Protein AF-A0A401WB44-F1 (afdb_monomer)

Nearest PDB structures (foldseek):
  2qg7-assembly2_B  TM=5.509E-01  e=8.475E-05  Plasmodium vivax
  5h8g-assembly1_A  TM=4.821E-01  e=1.013E-03  Homo sapiens
  2x8i-assembly1_A  TM=3.931E-01  e=1.153E-02  Homo sapiens
  6vzk-assembly1_A  TM=3.801E-01  e=1.553E-02  Homo sapiens
  5w5o-assembly1_B  TM=3.691E-01  e=4.190E-02  Homo sapiens

Radius of gyration: 23.53 Å; Cα contacts (8 Å, |Δi|>4): 507; chains: 1; bounding box: 63×56×66 Å

Sequence (356 aa):
MRKVADVAPEVRDRLAVRFGDEVRAWCDTLPELVGNLTARWRLELVEANGGGTSRVFRCLRRDTGTSAWLKLTPEPALAREEAAALTAWAGTPSVVTLLAQDLEAGALLLEDVEPGVPVRRLDRRLPEVAALLRDLRAPAAPPGAPAPPPGAPAPPPGAPAAPPGAPAPPPGAPAPPPGAPAPPPGAPAPPPGAPAPLPERPPAVQPLAQRVEFLFRLTSRRLAASGTGGLLDPAVLGRARGAALDLASDGPRTLVHGDLHPDNVLSGPGARMVAIDPRPAWGDPDFDAVDWVLDGVTTFAALEERARELAALVPGQSPDRVLGWCRSLAVLNAALGICARRDDAKTRFLIALASA

pLDDT: mean 84.03, std 20.28, range [31.22, 98.5]

Solvent-accessible surface area (backbone atoms only — not comparable to full-atom values): 20141 Å² total; per-residue (Å²): 113,66,79,56,48,54,70,54,68,71,57,45,52,50,35,24,76,69,68,37,71,70,46,50,62,53,51,70,47,35,42,59,52,50,50,55,50,27,62,73,69,39,43,43,80,74,47,62,54,66,66,69,73,36,44,32,28,42,26,34,28,73,88,77,69,45,60,26,32,42,36,36,29,95,49,31,67,60,37,41,19,32,50,52,48,36,57,52,43,53,88,37,87,37,39,56,50,70,75,47,74,40,48,86,72,6,29,40,30,28,53,59,55,52,82,45,47,41,39,65,82,47,93,80,53,67,71,58,54,22,50,38,54,43,55,62,66,48,76,59,72,67,90,83,68,77,77,79,67,91,83,72,74,79,80,73,92,79,78,81,80,78,76,92,84,70,84,76,75,68,92,85,70,76,80,78,63,95,83,67,78,78,79,71,92,81,72,80,74,79,66,91,81,67,73,75,77,74,80,75,75,56,91,63,43,45,50,28,43,59,54,51,53,52,51,55,53,50,43,53,51,50,32,57,74,57,73,44,46,88,81,51,60,67,66,43,56,52,50,22,50,51,52,43,41,51,50,32,68,76,39,60,76,41,70,24,47,63,49,49,39,48,78,33,22,22,28,22,68,93,69,38,54,26,38,45,79,50,50,39,18,38,11,34,60,48,61,48,45,32,54,70,42,50,57,94,42,60,47,69,68,58,33,56,48,43,30,44,57,44,27,74,61,22,92,90,47,52,37,68,57,30,49,50,44,38,33,27,48,17,51,56,60,19,46,58,28,51,62,68,69,47,90,44,65,51,32,55,32,23,50,51,46,31,69,106

Structure (mmCIF, N/CA/C/O backbone):
data_AF-A0A401WB44-F1
#
_entry.id   AF-A0A401WB44-F1
#
loop_
_atom_site.group_PDB
_atom_site.id
_atom_site.type_symbol
_atom_site.label_atom_id
_atom_site.label_alt_id
_atom_site.label_comp_id
_atom_site.label_asym_id
_atom_site.label_entity_id
_atom_site.label_seq_id
_atom_site.pdbx_PDB_ins_code
_atom_site.Cartn_x
_atom_site.Cartn_y
_atom_site.Cartn_z
_atom_site.occupancy
_atom_site.B_iso_or_equiv
_atom_site.auth_seq_id
_atom_site.auth_comp_id
_atom_site.auth_asym_id
_atom_site.auth_atom_id
_atom_site.pdbx_PDB_model_num
ATOM 1 N N . MET A 1 1 ? -23.803 13.076 15.150 1.00 54.31 1 MET A N 1
ATOM 2 C CA . MET A 1 1 ? -23.479 11.684 14.752 1.00 54.31 1 MET A CA 1
ATOM 3 C C . MET A 1 1 ? -23.983 11.328 13.352 1.00 54.31 1 MET A C 1
ATOM 5 O O . MET A 1 1 ? -23.132 11.099 12.510 1.00 54.31 1 MET A O 1
ATOM 9 N N . ARG A 1 2 ? -25.299 11.348 13.054 1.00 59.62 2 ARG A N 1
ATOM 10 C CA . ARG A 1 2 ? -25.850 10.935 11.733 1.00 59.62 2 ARG A CA 1
ATOM 11 C C . ARG A 1 2 ? -25.194 11.623 10.517 1.00 59.62 2 ARG A C 1
ATOM 13 O O . ARG A 1 2 ? -24.719 10.940 9.625 1.00 59.62 2 ARG A O 1
ATOM 20 N N . LYS A 1 3 ? -25.030 12.953 10.567 1.00 71.50 3 LYS A N 1
ATOM 21 C CA . LYS A 1 3 ? -24.496 13.757 9.449 1.00 71.50 3 LYS A CA 1
ATOM 22 C C . LYS A 1 3 ? -23.059 13.419 9.022 1.00 71.50 3 LYS A C 1
ATOM 24 O O . LYS A 1 3 ? -22.708 13.628 7.871 1.00 71.50 3 LYS A O 1
ATOM 29 N N . VAL A 1 4 ? -22.220 12.922 9.936 1.00 77.56 4 VAL A N 1
ATOM 30 C CA . VAL A 1 4 ? -20.823 12.564 9.611 1.00 77.56 4 VAL A CA 1
ATOM 31 C C . VAL A 1 4 ? -20.765 11.204 8.906 1.00 77.56 4 VAL A C 1
ATOM 33 O O . VAL A 1 4 ? -19.905 10.981 8.061 1.00 77.56 4 VAL A O 1
ATOM 36 N N . ALA A 1 5 ? -21.704 10.304 9.207 1.00 80.19 5 ALA A N 1
ATOM 37 C CA . ALA A 1 5 ? -21.780 8.998 8.562 1.00 80.19 5 ALA A CA 1
ATOM 38 C C . ALA A 1 5 ? -22.399 9.058 7.152 1.00 80.19 5 ALA A C 1
ATOM 40 O O . ALA A 1 5 ? -22.108 8.184 6.331 1.00 80.19 5 ALA A O 1
ATOM 41 N N . ASP A 1 6 ? -23.181 10.103 6.856 1.00 85.00 6 ASP A N 1
ATOM 42 C CA . ASP A 1 6 ? -23.807 10.316 5.552 1.00 85.00 6 ASP A CA 1
ATOM 43 C C . ASP A 1 6 ? -22.770 10.360 4.416 1.00 85.00 6 ASP A C 1
ATOM 45 O O . ASP A 1 6 ? -21.660 10.898 4.533 1.00 85.00 6 ASP A O 1
ATOM 49 N N . VAL A 1 7 ? -23.130 9.751 3.288 1.00 86.56 7 VAL A N 1
ATOM 50 C CA . VAL A 1 7 ? -22.256 9.641 2.117 1.00 86.56 7 VAL A CA 1
ATOM 51 C C . VAL A 1 7 ? -22.681 10.664 1.077 1.00 86.56 7 VAL A C 1
ATOM 53 O O . VAL A 1 7 ? -23.741 10.521 0.461 1.00 86.56 7 VAL A O 1
ATOM 56 N N . ALA A 1 8 ? -21.837 11.676 0.876 1.00 88.75 8 ALA A N 1
ATOM 57 C CA . ALA A 1 8 ? -22.039 12.701 -0.140 1.00 88.75 8 ALA A CA 1
ATOM 58 C C . ALA A 1 8 ? -22.111 12.088 -1.559 1.00 88.75 8 ALA A C 1
ATOM 60 O O . ALA A 1 8 ? -21.441 11.075 -1.807 1.00 88.75 8 ALA A O 1
ATOM 61 N N . PRO A 1 9 ? -22.891 12.674 -2.490 1.00 89.00 9 PRO A N 1
ATOM 62 C CA . PRO A 1 9 ? -23.059 12.155 -3.851 1.00 89.00 9 PRO A CA 1
ATOM 63 C C . PRO A 1 9 ? -21.738 11.876 -4.573 1.00 89.00 9 PRO A C 1
ATOM 65 O O . PRO A 1 9 ? -21.563 10.806 -5.150 1.00 89.00 9 PRO A O 1
ATOM 68 N N . GLU A 1 10 ? -20.756 12.765 -4.434 1.00 87.38 10 GLU A N 1
ATOM 69 C CA . GLU A 1 10 ? -19.454 12.651 -5.098 1.00 87.38 10 GLU A CA 1
ATOM 70 C C . GLU A 1 10 ? -18.674 11.422 -4.605 1.00 87.38 10 GLU A C 1
ATOM 72 O O . GLU A 1 10 ? -17.953 10.766 -5.361 1.00 87.38 10 GLU A O 1
ATOM 77 N N . VAL A 1 11 ? -18.836 11.071 -3.325 1.00 87.25 11 VAL A N 1
ATOM 78 C CA . VAL A 1 11 ? -18.228 9.869 -2.740 1.00 87.25 11 VAL A CA 1
ATOM 79 C C . VAL A 1 11 ? -18.935 8.611 -3.241 1.00 87.25 11 VAL A C 1
ATOM 81 O O . VAL A 1 11 ? -18.261 7.622 -3.533 1.00 87.25 11 VAL A O 1
ATOM 84 N N . ARG A 1 12 ? -20.268 8.646 -3.380 1.00 90.62 12 ARG A N 1
ATOM 85 C CA . ARG A 1 12 ? -21.053 7.533 -3.942 1.00 90.62 12 ARG A CA 1
ATOM 86 C C . ARG A 1 12 ? -20.636 7.245 -5.378 1.00 90.62 12 ARG A C 1
ATOM 88 O O . ARG A 1 12 ? -20.372 6.093 -5.708 1.00 90.62 12 ARG A O 1
ATOM 95 N N . ASP A 1 13 ? -20.508 8.282 -6.198 1.00 87.44 13 ASP A N 1
ATOM 96 C CA . ASP A 1 13 ? -20.114 8.147 -7.601 1.00 87.44 13 ASP A CA 1
ATOM 97 C C . ASP A 1 13 ? -18.698 7.583 -7.733 1.00 87.44 13 ASP A C 1
ATOM 99 O O . ASP A 1 13 ? -18.462 6.647 -8.498 1.00 87.44 13 ASP A O 1
ATOM 103 N N . ARG A 1 14 ? -17.758 8.067 -6.912 1.00 85.94 14 ARG A N 1
ATOM 104 C CA . ARG A 1 14 ? -16.394 7.526 -6.873 1.00 85.94 14 ARG A CA 1
ATOM 105 C C . ARG A 1 14 ? -16.363 6.043 -6.501 1.00 85.94 14 ARG A C 1
ATOM 107 O O . ARG A 1 14 ? -15.594 5.285 -7.090 1.00 85.94 14 ARG A O 1
ATOM 114 N N . LEU A 1 15 ? -17.165 5.624 -5.523 1.00 87.25 15 LEU A N 1
ATOM 115 C CA . LEU A 1 15 ? -17.267 4.217 -5.140 1.00 87.25 15 LEU A CA 1
ATOM 116 C C . LEU A 1 15 ? -17.921 3.387 -6.252 1.00 87.25 15 LEU A C 1
ATOM 118 O O . LEU A 1 15 ? -17.443 2.289 -6.534 1.00 87.25 15 LEU A O 1
ATOM 122 N N . ALA A 1 16 ? -18.949 3.912 -6.926 1.00 87.75 16 ALA A N 1
ATOM 123 C CA . ALA A 1 16 ? -19.645 3.214 -8.009 1.00 87.75 16 ALA A CA 1
ATOM 124 C C . ALA A 1 16 ? -18.715 2.916 -9.194 1.00 87.75 16 ALA A C 1
ATOM 126 O O . ALA A 1 16 ? -18.775 1.834 -9.772 1.00 87.75 16 ALA A O 1
ATOM 127 N N . VAL A 1 17 ? -17.759 3.805 -9.488 1.00 81.62 17 VAL A N 1
ATOM 128 C CA . VAL A 1 17 ? -16.706 3.546 -10.489 1.00 81.62 17 VAL A CA 1
ATOM 129 C C . VAL A 1 17 ? -15.872 2.302 -10.143 1.00 81.62 17 VAL A C 1
ATOM 131 O O . VAL A 1 17 ? -15.421 1.587 -11.040 1.00 81.62 17 VAL A O 1
ATOM 134 N N . ARG A 1 18 ? -15.638 2.030 -8.853 1.00 80.50 18 ARG A N 1
ATOM 135 C CA . ARG A 1 18 ? -14.792 0.916 -8.397 1.00 80.50 18 ARG A CA 1
ATOM 136 C C . ARG A 1 18 ? -15.563 -0.383 -8.171 1.00 80.50 18 ARG A C 1
ATOM 138 O O . ARG A 1 18 ? -15.002 -1.449 -8.442 1.00 80.50 18 ARG A O 1
ATOM 145 N N . PHE A 1 19 ? -16.775 -0.282 -7.640 1.00 84.94 19 PHE A N 1
ATOM 146 C CA . PHE A 1 19 ? -17.564 -1.399 -7.114 1.00 84.94 19 PHE A CA 1
ATOM 147 C C . PHE A 1 19 ? -18.834 -1.688 -7.928 1.00 84.94 19 PHE A C 1
ATOM 149 O O . PHE A 1 19 ? -19.491 -2.692 -7.687 1.00 84.94 19 PHE A O 1
ATOM 156 N N . GLY A 1 20 ? -19.167 -0.845 -8.909 1.00 87.00 20 GLY A N 1
ATOM 157 C CA . GLY A 1 20 ? -20.454 -0.885 -9.603 1.00 87.00 20 GLY A CA 1
ATOM 158 C C . GLY A 1 20 ? -21.559 -0.175 -8.817 1.00 87.00 20 GLY A C 1
ATOM 159 O O . GLY A 1 20 ? -21.373 0.223 -7.666 1.00 87.00 20 GLY A O 1
ATOM 160 N N . ASP A 1 21 ? -22.725 -0.002 -9.442 1.00 89.94 21 ASP A N 1
ATOM 161 C CA . ASP A 1 21 ? -23.834 0.774 -8.866 1.00 89.94 21 ASP A CA 1
ATOM 162 C C . ASP A 1 21 ? -24.447 0.154 -7.600 1.00 89.94 21 ASP A C 1
ATOM 164 O O . ASP A 1 21 ? -25.041 0.873 -6.797 1.00 89.94 21 ASP A O 1
ATOM 168 N N . GLU A 1 22 ? -24.243 -1.144 -7.357 1.00 89.88 22 GLU A N 1
ATOM 169 C CA . GLU A 1 22 ? -24.699 -1.838 -6.141 1.00 89.88 22 GLU A CA 1
ATOM 170 C C . GLU A 1 22 ? -24.143 -1.202 -4.855 1.00 89.88 22 GLU A C 1
ATOM 172 O O . GLU A 1 22 ? -24.798 -1.206 -3.810 1.00 89.88 22 GLU A O 1
ATOM 177 N N . VAL A 1 23 ? -22.979 -0.544 -4.929 1.00 92.31 23 VAL A N 1
ATOM 178 C CA . VAL A 1 23 ? -22.389 0.166 -3.786 1.00 92.31 23 VAL A CA 1
ATOM 179 C C . VAL A 1 23 ? -23.245 1.334 -3.296 1.00 92.31 23 VAL A C 1
ATOM 181 O O . VAL A 1 23 ? -23.075 1.787 -2.163 1.00 92.31 23 VAL A O 1
ATOM 184 N N . ARG A 1 24 ? -24.174 1.842 -4.116 1.00 93.31 24 ARG A N 1
ATOM 185 C CA . ARG A 1 24 ? -25.089 2.916 -3.710 1.00 93.31 24 ARG A CA 1
ATOM 186 C C . ARG A 1 24 ? -26.029 2.434 -2.606 1.00 93.31 24 ARG A C 1
ATOM 188 O O . ARG A 1 24 ? -26.197 3.163 -1.633 1.00 93.31 24 ARG A O 1
ATOM 195 N N . ALA A 1 25 ? -26.516 1.193 -2.694 1.00 93.62 25 ALA A N 1
ATOM 196 C CA . ALA A 1 25 ? -27.311 0.574 -1.634 1.00 93.62 25 ALA A CA 1
ATOM 197 C C . ALA A 1 25 ? -26.481 0.377 -0.356 1.00 93.62 25 ALA A C 1
ATOM 199 O O . ALA A 1 25 ? -26.942 0.689 0.738 1.00 93.62 25 ALA A O 1
ATOM 200 N N . TRP A 1 26 ? -25.214 -0.038 -0.479 1.00 94.19 26 TRP A N 1
ATOM 201 C CA . TRP A 1 26 ? -24.306 -0.084 0.673 1.00 94.19 26 TRP A CA 1
ATOM 202 C C . TRP A 1 26 ? -24.134 1.299 1.323 1.00 94.19 26 TRP A C 1
ATOM 204 O O . TRP A 1 26 ? -24.223 1.420 2.547 1.00 94.19 26 TRP A O 1
ATOM 214 N N . CYS A 1 27 ? -23.978 2.362 0.523 1.00 93.38 27 CYS A N 1
ATOM 215 C CA . CYS A 1 27 ? -23.901 3.737 1.024 1.00 93.38 27 CYS A CA 1
ATOM 216 C C . CYS A 1 27 ? -25.149 4.166 1.811 1.00 93.38 27 CYS A C 1
ATOM 218 O O . CYS A 1 27 ? -25.021 4.965 2.738 1.00 93.38 27 CYS A O 1
ATOM 220 N N . ASP A 1 28 ? -26.330 3.646 1.470 1.00 93.75 28 ASP A N 1
ATOM 221 C CA . ASP A 1 28 ? -27.572 3.929 2.198 1.00 93.75 28 ASP A CA 1
ATOM 222 C C . ASP A 1 28 ? -27.605 3.256 3.577 1.00 93.75 28 ASP A C 1
ATOM 224 O O . ASP A 1 28 ? -28.160 3.814 4.522 1.00 93.75 28 ASP A O 1
ATOM 228 N N . THR A 1 29 ? -26.950 2.101 3.725 1.00 93.75 29 THR A N 1
ATOM 229 C CA . THR A 1 29 ? -26.867 1.376 5.008 1.00 93.75 29 THR A CA 1
ATOM 230 C C . THR A 1 29 ? -25.782 1.910 5.952 1.00 93.75 29 THR A C 1
ATOM 232 O O . THR A 1 29 ? -25.814 1.649 7.157 1.00 93.75 29 THR A O 1
ATOM 235 N N . LEU A 1 30 ? -24.820 2.683 5.432 1.00 92.94 30 LEU A N 1
ATOM 236 C CA . LEU A 1 30 ? -23.646 3.130 6.187 1.00 92.94 30 LEU A CA 1
ATOM 237 C C . LEU A 1 30 ? -23.957 3.891 7.487 1.00 92.94 30 LEU A C 1
ATOM 239 O O . LEU A 1 30 ? -23.294 3.604 8.485 1.00 92.94 30 LEU A O 1
ATOM 243 N N . PRO A 1 31 ? -24.924 4.830 7.544 1.00 93.62 31 PRO A N 1
ATOM 244 C CA . PRO A 1 31 ? -25.228 5.537 8.787 1.00 93.62 31 PRO A CA 1
ATOM 245 C C . PRO A 1 31 ? -25.659 4.616 9.933 1.00 93.62 31 PRO A C 1
ATOM 247 O O . PRO A 1 31 ? -25.266 4.840 11.079 1.00 93.62 31 PRO A O 1
ATOM 250 N N . GLU A 1 32 ? -26.437 3.575 9.631 1.00 95.38 32 GLU A N 1
ATOM 251 C CA . GLU A 1 32 ? -26.852 2.577 10.618 1.00 95.38 32 GLU A CA 1
ATOM 252 C C . GLU A 1 32 ? -25.676 1.684 11.022 1.00 95.38 32 GLU A C 1
ATOM 254 O O . GLU A 1 32 ? -25.415 1.511 12.213 1.00 95.38 32 GLU A O 1
ATOM 259 N N . LEU A 1 33 ? -24.906 1.196 10.044 1.00 95.75 33 LEU A N 1
ATOM 260 C CA . LEU A 1 33 ? -23.730 0.366 10.298 1.00 95.75 33 LEU A CA 1
ATOM 261 C C . LEU A 1 33 ? -22.701 1.079 11.192 1.00 95.75 33 LEU A C 1
ATOM 263 O O . LEU A 1 33 ? -22.239 0.516 12.185 1.00 95.75 33 LEU A O 1
ATOM 267 N N . VAL A 1 34 ? -22.381 2.340 10.888 1.00 96.44 34 VAL A N 1
ATOM 268 C CA . VAL A 1 34 ? -21.473 3.170 11.696 1.00 96.44 34 VAL A CA 1
ATOM 269 C C . VAL A 1 34 ? -22.044 3.389 13.099 1.00 96.44 34 VAL A C 1
ATOM 271 O O . VAL A 1 34 ? -21.299 3.323 14.077 1.00 96.44 34 VAL A O 1
ATOM 274 N N . GLY A 1 35 ? -23.357 3.603 13.232 1.00 95.94 35 GLY A N 1
ATOM 275 C CA . GLY A 1 35 ? -24.030 3.695 14.531 1.00 95.94 35 GLY A CA 1
ATOM 276 C C . GLY A 1 35 ? -23.849 2.429 15.375 1.00 95.94 35 GLY A C 1
ATOM 277 O O . GLY A 1 35 ? -23.430 2.506 16.529 1.00 95.94 35 GLY A O 1
ATOM 278 N N . ASN A 1 36 ? -24.074 1.262 14.773 1.00 96.88 36 ASN A N 1
ATOM 279 C CA . ASN A 1 36 ? -23.931 -0.033 15.437 1.00 96.88 36 ASN A CA 1
ATOM 280 C C . ASN A 1 36 ? -22.480 -0.309 15.861 1.00 96.88 36 ASN A C 1
ATOM 282 O O . ASN A 1 36 ? -22.232 -0.724 16.996 1.00 96.88 36 ASN A O 1
ATOM 286 N N . LEU A 1 37 ? -21.511 -0.040 14.982 1.00 97.44 37 LEU A N 1
ATOM 287 C CA . LEU A 1 37 ? -20.088 -0.245 15.268 1.00 97.44 37 LEU A CA 1
ATOM 288 C C . LEU A 1 37 ? -19.564 0.739 16.315 1.00 97.44 37 LEU A C 1
ATOM 290 O O . LEU A 1 37 ? -18.854 0.334 17.232 1.00 97.44 37 LEU A O 1
ATOM 294 N N . THR A 1 38 ? -19.948 2.015 16.234 1.00 96.62 38 THR A N 1
ATOM 295 C CA . THR A 1 38 ? -19.540 3.015 17.233 1.00 96.62 38 THR A CA 1
ATOM 296 C C . THR A 1 38 ? -20.144 2.734 18.604 1.00 96.62 38 THR A C 1
ATOM 298 O O . THR A 1 38 ? -19.449 2.887 19.604 1.00 96.62 38 THR A O 1
ATOM 301 N N . ALA A 1 39 ? -21.382 2.238 18.688 1.00 95.88 39 ALA A N 1
ATOM 302 C CA . ALA A 1 39 ? -21.947 1.776 19.953 1.00 95.88 39 ALA A CA 1
ATOM 303 C C . ALA A 1 39 ? -21.177 0.564 20.507 1.00 95.88 39 ALA A C 1
ATOM 305 O O . ALA A 1 39 ? -20.764 0.568 21.669 1.00 95.88 39 ALA A O 1
ATOM 306 N N . ARG A 1 40 ? -20.926 -0.448 19.665 1.00 96.62 40 ARG A N 1
ATOM 307 C CA . ARG A 1 40 ? -20.241 -1.691 20.052 1.00 96.62 40 ARG A CA 1
ATOM 308 C C . ARG A 1 40 ? -18.803 -1.455 20.516 1.00 96.62 40 ARG A C 1
ATOM 310 O O . ARG A 1 40 ? -18.398 -1.990 21.543 1.00 96.62 40 ARG A O 1
ATOM 317 N N . TRP A 1 41 ? -18.044 -0.651 19.777 1.00 97.38 41 TRP A N 1
ATOM 318 C CA . TRP A 1 41 ? -16.638 -0.341 20.063 1.00 97.38 41 TRP A CA 1
ATOM 319 C C . TRP A 1 41 ? -16.457 0.922 20.909 1.00 97.38 41 TRP A C 1
ATOM 321 O O . TRP A 1 41 ? -15.332 1.377 21.098 1.00 97.38 41 TRP A O 1
ATOM 331 N N . ARG A 1 42 ? -17.555 1.473 21.450 1.00 97.12 42 ARG A N 1
ATOM 332 C CA . ARG A 1 42 ? -17.567 2.642 22.344 1.00 97.12 42 ARG A CA 1
ATOM 333 C C . ARG A 1 42 ? -16.826 3.838 21.746 1.00 97.12 42 ARG A C 1
ATOM 335 O O . ARG A 1 42 ? -15.996 4.461 22.399 1.00 97.12 42 ARG A O 1
ATOM 342 N N . LEU A 1 43 ? -17.141 4.163 20.502 1.00 97.19 43 LEU A N 1
ATOM 343 C CA . LEU A 1 43 ? -16.522 5.241 19.747 1.00 97.19 43 LEU A CA 1
ATOM 344 C C . LEU A 1 43 ? -17.399 6.499 19.754 1.00 97.19 43 LEU A C 1
ATOM 346 O O . LEU A 1 43 ? -18.631 6.449 19.824 1.00 97.19 43 LEU A O 1
ATOM 350 N N . GLU A 1 44 ? -16.750 7.646 19.651 1.00 95.69 44 GLU A N 1
ATOM 351 C CA . GLU A 1 44 ? -17.350 8.921 19.297 1.00 95.69 44 GLU A CA 1
ATOM 352 C C . GLU A 1 44 ? -16.797 9.366 17.947 1.00 95.69 44 GLU A C 1
ATOM 354 O O . GLU A 1 44 ? -15.588 9.452 17.759 1.00 95.69 44 GLU A O 1
ATOM 359 N N . LEU A 1 45 ? -17.691 9.617 16.994 1.00 95.00 45 LEU A N 1
ATOM 360 C CA . LEU A 1 45 ? -17.332 9.952 15.623 1.00 95.00 45 LEU A CA 1
ATOM 361 C C . LEU A 1 45 ? -16.927 11.426 15.516 1.00 95.00 45 LEU A C 1
ATOM 363 O O . LEU A 1 45 ? -17.745 12.299 15.806 1.00 95.00 45 LEU A O 1
ATOM 367 N N . VAL A 1 46 ? -15.702 11.681 15.059 1.00 93.88 46 VAL A N 1
ATOM 368 C CA . VAL A 1 46 ? -15.132 13.031 14.938 1.00 93.88 46 VAL A CA 1
ATOM 369 C C . VAL A 1 46 ? -15.281 13.544 13.513 1.00 93.88 46 VAL A C 1
ATOM 371 O O . VAL A 1 46 ? -15.912 14.570 13.271 1.00 93.88 46 VAL A O 1
ATOM 374 N N . GLU A 1 47 ? -14.733 12.803 12.554 1.00 92.19 47 GLU A N 1
ATOM 375 C CA . GLU A 1 47 ? -14.711 13.188 11.146 1.00 92.19 47 GLU A CA 1
ATOM 376 C C . GLU A 1 47 ? -14.811 11.962 10.241 1.00 92.19 47 GLU A C 1
ATOM 378 O O . GLU A 1 47 ? -14.497 10.836 10.633 1.00 92.19 47 GLU A O 1
ATOM 383 N N . ALA A 1 48 ? -15.264 12.198 9.013 1.00 89.94 48 ALA A N 1
ATOM 384 C CA . ALA A 1 48 ? -15.327 11.195 7.967 1.00 89.94 48 ALA A CA 1
ATOM 385 C C . ALA A 1 48 ? -14.404 11.596 6.825 1.00 89.94 48 ALA A C 1
ATOM 387 O O . ALA A 1 48 ? -14.471 12.708 6.309 1.00 89.94 48 ALA A O 1
ATOM 388 N N . ASN A 1 49 ? -13.599 10.637 6.402 1.00 82.44 49 ASN A N 1
ATOM 389 C CA . ASN A 1 49 ? -12.735 10.695 5.243 1.00 82.44 49 ASN A CA 1
ATOM 390 C C . ASN A 1 49 ? -13.021 9.461 4.363 1.00 82.44 49 ASN A C 1
ATOM 392 O O . ASN A 1 49 ? -13.893 8.630 4.640 1.00 82.44 49 ASN A O 1
ATOM 396 N N . GLY A 1 50 ? -12.325 9.324 3.242 1.00 70.88 50 GLY A N 1
ATOM 397 C CA . GLY A 1 50 ? -12.506 8.146 2.400 1.00 70.88 50 GLY A CA 1
ATOM 398 C C . GLY A 1 50 ? -11.690 8.192 1.128 1.00 70.88 50 GLY A C 1
ATOM 399 O O . GLY A 1 50 ? -11.627 9.232 0.467 1.00 70.88 50 GLY A O 1
ATOM 400 N N . GLY A 1 51 ? -11.143 7.036 0.762 1.00 69.19 51 GLY A N 1
ATOM 401 C CA . GLY A 1 51 ? -10.437 6.804 -0.493 1.00 69.19 51 GLY A CA 1
ATOM 402 C C . GLY A 1 51 ? -11.335 6.205 -1.579 1.00 69.19 51 GLY A C 1
ATOM 403 O O . GLY A 1 51 ? -12.567 6.237 -1.503 1.00 69.19 51 GLY A O 1
ATOM 404 N N . GLY A 1 52 ? -10.712 5.645 -2.616 1.00 68.56 52 GLY A N 1
ATOM 405 C CA . GLY A 1 52 ? -11.417 5.000 -3.733 1.00 68.56 52 GLY A CA 1
ATOM 406 C C . GLY A 1 52 ? -12.023 3.630 -3.405 1.00 68.56 52 GLY A C 1
ATOM 407 O O . GLY A 1 52 ? -12.765 3.091 -4.218 1.00 68.56 52 GLY A O 1
ATOM 408 N N . THR A 1 53 ? -11.702 3.054 -2.245 1.00 74.81 53 THR A N 1
ATOM 409 C CA . THR A 1 53 ? -12.037 1.659 -1.907 1.00 74.81 53 THR A CA 1
ATOM 410 C C . THR A 1 53 ? -12.626 1.454 -0.511 1.00 74.81 53 THR A C 1
ATOM 412 O O . THR A 1 53 ? -12.947 0.327 -0.130 1.00 74.81 53 THR A O 1
ATOM 415 N N . SER A 1 54 ? -12.723 2.522 0.274 1.00 88.38 54 SER A N 1
ATOM 416 C CA . SER A 1 54 ? -13.144 2.477 1.670 1.00 88.38 54 SER A CA 1
ATOM 417 C C . SER A 1 54 ? -13.696 3.827 2.120 1.00 88.38 54 SER A C 1
ATOM 419 O O . SER A 1 54 ? -13.366 4.888 1.575 1.00 88.38 54 SER A O 1
ATOM 421 N N . ARG A 1 55 ? -14.533 3.775 3.152 1.00 92.81 55 ARG A N 1
ATOM 422 C CA . ARG A 1 55 ? -14.911 4.913 3.991 1.00 92.81 55 ARG A CA 1
ATOM 423 C C . ARG A 1 55 ? -14.125 4.801 5.287 1.00 92.81 55 ARG A C 1
ATOM 425 O O . ARG A 1 55 ? -14.048 3.715 5.852 1.00 92.81 55 ARG A O 1
ATOM 432 N N . VAL A 1 56 ? -13.526 5.895 5.735 1.00 94.62 56 VAL A N 1
ATOM 433 C CA . VAL A 1 56 ? -12.737 5.920 6.969 1.00 94.62 56 VAL A CA 1
ATOM 434 C C . VAL A 1 56 ? -13.261 7.006 7.888 1.00 94.62 56 VAL A C 1
ATOM 436 O O . VAL A 1 56 ? -13.682 8.069 7.447 1.00 94.62 56 VAL A O 1
ATOM 439 N N . PHE A 1 57 ? -13.254 6.731 9.175 1.00 95.56 57 PHE A N 1
ATOM 440 C CA . PHE A 1 57 ? -13.868 7.571 10.181 1.00 95.56 57 PHE A CA 1
ATOM 441 C C . PHE A 1 57 ? -12.885 7.737 11.320 1.00 95.56 57 PHE A C 1
ATOM 443 O O . PHE A 1 57 ? -12.484 6.743 11.927 1.00 95.56 57 PHE A O 1
ATOM 450 N N . ARG A 1 58 ? -12.499 8.975 11.616 1.00 95.56 58 ARG A N 1
ATOM 451 C CA . ARG A 1 58 ? -11.725 9.237 12.823 1.00 95.56 58 ARG A CA 1
ATOM 452 C C . ARG A 1 58 ? -12.673 9.229 14.007 1.00 95.56 58 ARG A C 1
ATOM 454 O O . ARG A 1 58 ? -13.729 9.869 13.984 1.00 95.56 58 ARG A O 1
ATOM 461 N N . CYS A 1 59 ? -12.277 8.511 15.039 1.00 96.56 59 CYS A N 1
ATOM 462 C CA . CYS A 1 59 ? -13.067 8.275 16.227 1.00 96.56 59 CYS A CA 1
ATOM 463 C C . CYS A 1 59 ? -12.247 8.586 17.478 1.00 96.56 59 CYS A C 1
ATOM 465 O O . CYS A 1 59 ? -11.044 8.344 17.497 1.00 96.56 59 CYS A O 1
ATOM 467 N N . LEU A 1 60 ? -12.907 9.041 18.541 1.00 96.88 60 LEU A N 1
ATOM 468 C CA . LEU A 1 60 ? -12.376 8.990 19.901 1.00 96.88 60 LEU A CA 1
ATOM 469 C C . LEU A 1 60 ? -12.929 7.756 20.601 1.00 96.88 60 LEU A C 1
ATOM 471 O O . LEU A 1 60 ? -14.123 7.462 20.525 1.00 96.88 60 LEU A O 1
ATOM 475 N N . ARG A 1 61 ? -12.071 7.024 21.297 1.00 95.88 61 ARG A N 1
ATOM 476 C CA . ARG A 1 61 ? -12.471 5.892 22.125 1.00 95.88 61 ARG A CA 1
ATOM 477 C C . ARG A 1 61 ? -12.984 6.410 23.468 1.00 95.88 61 ARG A C 1
ATOM 479 O O . ARG A 1 61 ? -12.257 7.081 24.189 1.00 95.88 61 ARG A O 1
ATOM 486 N N . ARG A 1 62 ? -14.241 6.126 23.818 1.00 92.38 62 ARG A N 1
ATOM 487 C CA . ARG A 1 62 ? -14.899 6.667 25.028 1.00 92.38 62 ARG A CA 1
ATOM 488 C C . ARG A 1 62 ? -14.307 6.138 26.335 1.00 92.38 62 ARG A C 1
ATOM 490 O O . ARG A 1 62 ? -14.513 6.744 27.377 1.00 92.38 62 ARG A O 1
ATOM 497 N N . ASP A 1 63 ? -13.640 4.991 26.290 1.00 90.50 63 ASP A N 1
ATOM 498 C CA . ASP A 1 63 ? -13.009 4.343 27.439 1.00 90.50 63 ASP A CA 1
ATOM 499 C C . ASP A 1 63 ? -11.600 4.877 27.730 1.00 90.50 63 ASP A C 1
ATOM 501 O O . ASP A 1 63 ? -11.232 4.982 28.897 1.00 90.50 63 ASP A O 1
ATOM 505 N N . THR A 1 64 ? -10.824 5.230 26.702 1.00 92.31 64 THR A N 1
ATOM 506 C CA . THR A 1 64 ? -9.427 5.683 26.852 1.00 92.31 64 THR A CA 1
ATOM 507 C C . THR A 1 64 ? -9.200 7.154 26.508 1.00 92.31 64 THR A C 1
ATOM 509 O O . THR A 1 64 ? -8.159 7.704 26.853 1.00 92.31 64 THR A O 1
ATOM 512 N N . GLY A 1 65 ? -10.127 7.792 25.793 1.00 91.56 65 GLY A N 1
ATOM 513 C CA . GLY A 1 65 ? -9.960 9.126 25.211 1.00 91.56 65 GLY A CA 1
ATOM 514 C C . GLY A 1 65 ? -9.010 9.178 24.008 1.00 91.56 65 GLY A C 1
ATOM 515 O O . GLY A 1 65 ? -8.840 10.242 23.420 1.00 91.56 65 GLY A O 1
ATOM 516 N N . THR A 1 66 ? -8.399 8.054 23.622 1.00 94.19 66 THR A N 1
ATOM 517 C CA . THR A 1 66 ? -7.446 7.993 22.504 1.00 94.19 66 THR A CA 1
ATOM 518 C C . THR A 1 66 ? -8.175 7.976 21.166 1.00 94.19 66 THR A C 1
ATOM 520 O O . THR A 1 66 ? -9.294 7.466 21.058 1.00 94.19 66 THR A O 1
ATOM 523 N N . SER A 1 67 ? -7.532 8.483 20.123 1.00 96.19 67 SER A N 1
ATOM 524 C CA . SER A 1 67 ? -8.043 8.415 18.758 1.00 96.19 67 SER A CA 1
ATOM 525 C C . SER A 1 67 ? -7.870 7.022 18.135 1.00 96.19 67 SER A C 1
ATOM 527 O O . SER A 1 67 ? -7.031 6.221 18.550 1.00 96.19 67 SER A O 1
ATOM 529 N N . ALA A 1 68 ? -8.716 6.719 17.152 1.00 97.06 68 ALA A N 1
ATOM 530 C CA . ALA A 1 68 ? -8.676 5.514 16.329 1.00 97.06 68 ALA A CA 1
ATOM 531 C C . ALA A 1 68 ? -9.323 5.785 14.960 1.00 97.06 68 ALA A C 1
ATOM 533 O O . ALA A 1 68 ? -10.123 6.715 14.817 1.00 97.06 68 ALA A O 1
ATOM 534 N N . TRP A 1 69 ? -9.042 4.938 13.972 1.00 97.12 69 TRP A N 1
ATOM 535 C CA . TRP A 1 69 ? -9.659 4.995 12.646 1.00 97.12 69 TRP A CA 1
ATOM 536 C C . TRP A 1 69 ? -10.560 3.787 12.406 1.00 97.12 69 TRP A C 1
ATOM 538 O O . TRP A 1 69 ? -10.099 2.652 12.347 1.00 97.12 69 TRP A O 1
ATOM 548 N N . LEU A 1 70 ? -11.859 4.025 12.227 1.00 97.62 70 LEU A N 1
ATOM 549 C CA . LEU A 1 70 ? -12.813 3.024 11.759 1.00 97.62 70 LEU A CA 1
ATOM 550 C C . LEU A 1 70 ? -12.824 3.026 10.227 1.00 97.62 70 LEU A C 1
ATOM 552 O O . LEU A 1 70 ? -13.266 3.991 9.607 1.00 97.62 70 LEU A O 1
ATOM 556 N N . LYS A 1 71 ? -12.372 1.937 9.615 1.00 97.25 71 LYS A N 1
ATOM 557 C CA . LYS A 1 71 ? -12.361 1.720 8.169 1.00 97.25 71 LYS A CA 1
ATOM 558 C C . LYS A 1 71 ? -13.447 0.728 7.770 1.00 97.25 71 LYS A C 1
ATOM 560 O O . LYS A 1 71 ? -13.582 -0.325 8.382 1.00 97.25 71 LYS A O 1
ATOM 565 N N . LEU A 1 72 ? -14.197 1.069 6.727 1.00 96.25 72 LEU A N 1
ATOM 566 C CA . LEU A 1 72 ? -15.299 0.282 6.183 1.00 96.25 72 LEU A CA 1
ATOM 567 C C . LEU A 1 72 ? -15.147 0.112 4.675 1.00 96.25 72 LEU A C 1
ATOM 569 O O . LEU A 1 72 ? -14.883 1.079 3.956 1.00 96.25 72 LEU A O 1
ATOM 573 N N . THR A 1 73 ? -15.356 -1.105 4.185 1.00 94.12 73 THR A N 1
ATOM 574 C CA . THR A 1 73 ? -15.351 -1.429 2.754 1.00 94.12 73 THR A CA 1
ATOM 575 C C . THR A 1 73 ? -16.622 -2.195 2.368 1.00 94.12 73 THR A C 1
ATOM 577 O O . THR A 1 73 ? -17.102 -2.996 3.169 1.00 94.12 73 THR A O 1
ATOM 580 N N . PRO A 1 74 ? -17.191 -1.966 1.167 1.00 92.56 74 PRO A N 1
ATOM 581 C CA . PRO A 1 74 ? -18.364 -2.711 0.700 1.00 92.56 74 PRO A CA 1
ATOM 582 C C . PRO A 1 74 ? -18.067 -4.179 0.362 1.00 92.56 74 PRO A C 1
ATOM 584 O O . PRO A 1 74 ? -19.001 -4.959 0.212 1.00 92.56 74 PRO A O 1
ATOM 587 N N . GLU A 1 75 ? -16.794 -4.568 0.231 1.00 92.00 75 GLU A N 1
ATOM 588 C CA . GLU A 1 75 ? -16.378 -5.941 -0.074 1.00 92.00 75 GLU A CA 1
ATOM 589 C C . GLU A 1 75 ? -15.705 -6.587 1.158 1.00 92.00 75 GLU A C 1
ATOM 591 O O . GLU A 1 75 ? -14.507 -6.378 1.373 1.00 92.00 75 GLU A O 1
ATOM 596 N N . PRO A 1 76 ? -16.412 -7.422 1.947 1.00 93.56 76 PRO A N 1
ATOM 597 C CA . PRO A 1 76 ? -15.860 -8.106 3.125 1.00 93.56 76 PRO A CA 1
ATOM 598 C C . PRO A 1 76 ? -14.536 -8.841 2.880 1.00 93.56 76 PRO A C 1
ATOM 600 O O . PRO A 1 76 ? -13.659 -8.852 3.740 1.00 93.56 76 PRO A O 1
ATOM 603 N N . ALA A 1 77 ? -14.348 -9.416 1.688 1.00 92.81 77 ALA A N 1
ATOM 604 C CA . ALA A 1 77 ? -13.105 -10.090 1.315 1.00 92.81 77 ALA A CA 1
ATOM 605 C C . ALA A 1 77 ? -11.874 -9.166 1.403 1.00 92.81 77 ALA A C 1
ATOM 607 O O . ALA A 1 77 ? -10.835 -9.601 1.893 1.00 92.81 77 ALA A O 1
ATOM 608 N N . LEU A 1 78 ? -12.008 -7.885 1.030 1.00 92.44 78 LEU A N 1
ATOM 609 C CA . LEU A 1 78 ? -10.917 -6.911 1.131 1.00 92.44 78 LEU A CA 1
ATOM 610 C C . LEU A 1 78 ? -10.539 -6.636 2.592 1.00 92.44 78 LEU A C 1
ATOM 612 O O . LEU A 1 78 ? -9.357 -6.512 2.899 1.00 92.44 78 LEU A O 1
ATOM 616 N N . ALA A 1 79 ? -11.525 -6.578 3.495 1.00 95.50 79 ALA A N 1
ATOM 617 C CA . ALA A 1 79 ? -11.265 -6.429 4.925 1.00 95.50 79 ALA A CA 1
ATOM 618 C C . ALA A 1 79 ? -10.582 -7.674 5.510 1.00 95.50 79 ALA A C 1
ATOM 620 O O . ALA A 1 79 ? -9.690 -7.533 6.340 1.00 95.50 79 ALA A O 1
ATOM 621 N N . ARG A 1 80 ? -10.954 -8.886 5.064 1.00 96.25 80 ARG A N 1
ATOM 622 C CA . ARG A 1 80 ? -10.297 -10.138 5.491 1.00 96.25 80 ARG A CA 1
ATOM 623 C C . ARG A 1 80 ? -8.837 -10.200 5.051 1.00 96.25 80 ARG A C 1
ATOM 625 O O . ARG A 1 80 ? -7.991 -10.608 5.841 1.00 96.25 80 ARG A O 1
ATOM 632 N N . GLU A 1 81 ? -8.554 -9.804 3.811 1.00 95.50 81 GLU A N 1
ATOM 633 C CA . GLU A 1 81 ? -7.190 -9.696 3.281 1.00 95.50 81 GLU A CA 1
ATOM 634 C C . GLU A 1 81 ? -6.349 -8.741 4.137 1.00 95.50 81 GLU A C 1
ATOM 636 O O . GLU A 1 81 ? -5.322 -9.144 4.683 1.00 95.50 81 GLU A O 1
ATOM 641 N N . GLU A 1 82 ? -6.814 -7.500 4.305 1.00 96.75 82 GLU A N 1
ATOM 642 C CA . GLU A 1 82 ? -6.123 -6.468 5.084 1.00 96.75 82 GLU A CA 1
ATOM 643 C C . GLU A 1 82 ? -5.927 -6.885 6.548 1.00 96.75 82 GLU A C 1
ATOM 645 O O . GLU A 1 82 ? -4.812 -6.817 7.061 1.00 96.75 82 GLU A O 1
ATOM 650 N N . ALA A 1 83 ? -6.968 -7.401 7.203 1.00 97.25 83 ALA A N 1
ATOM 651 C CA . ALA A 1 83 ? -6.881 -7.894 8.572 1.00 97.25 83 ALA A CA 1
ATOM 652 C C . ALA A 1 83 ? -5.856 -9.017 8.745 1.00 97.25 83 ALA A C 1
ATOM 654 O O . ALA A 1 83 ? -5.116 -9.022 9.729 1.00 97.25 83 ALA A O 1
ATOM 655 N N . ALA A 1 84 ? -5.799 -9.969 7.808 1.00 95.62 84 ALA A N 1
ATOM 656 C CA . ALA A 1 84 ? -4.841 -11.065 7.868 1.00 95.62 84 ALA A CA 1
ATOM 657 C C . ALA A 1 84 ? -3.399 -10.547 7.801 1.00 95.62 84 ALA A C 1
ATOM 659 O O . ALA A 1 84 ? -2.541 -11.024 8.542 1.00 95.62 84 ALA A O 1
ATOM 660 N N . ALA A 1 85 ? -3.143 -9.540 6.965 1.00 95.62 85 ALA A N 1
ATOM 661 C CA . ALA A 1 85 ? -1.825 -8.928 6.859 1.00 95.62 85 ALA A CA 1
ATOM 662 C C . ALA A 1 85 ? -1.465 -8.086 8.091 1.00 95.62 85 ALA A C 1
ATOM 664 O O . ALA A 1 85 ? -0.389 -8.262 8.653 1.00 95.62 85 ALA A O 1
ATOM 665 N N . LEU A 1 86 ? -2.383 -7.244 8.575 1.00 96.38 86 LEU A N 1
ATOM 666 C CA . LEU A 1 86 ? -2.174 -6.457 9.797 1.00 96.38 86 LEU A CA 1
ATOM 667 C C . LEU A 1 86 ? -1.975 -7.351 11.030 1.00 96.38 86 LEU A C 1
ATOM 669 O O . LEU A 1 86 ? -1.170 -7.034 11.898 1.00 96.38 86 LEU A O 1
ATOM 673 N N . THR A 1 87 ? -2.660 -8.496 11.087 1.00 94.88 87 THR A N 1
ATOM 674 C CA . THR A 1 87 ? -2.456 -9.503 12.140 1.00 94.88 87 THR A CA 1
ATOM 675 C C . THR A 1 87 ? -1.073 -10.146 12.033 1.00 94.88 87 THR A C 1
ATOM 677 O O . THR A 1 87 ? -0.418 -10.356 13.049 1.00 94.88 87 THR A O 1
ATOM 680 N N . ALA A 1 88 ? -0.601 -10.441 10.819 1.00 92.81 88 ALA A N 1
ATOM 681 C CA . ALA A 1 88 ? 0.740 -10.982 10.606 1.00 92.81 88 ALA A CA 1
ATOM 682 C C . ALA A 1 88 ? 1.848 -9.971 10.959 1.00 92.81 88 ALA A C 1
ATOM 684 O O . ALA A 1 88 ? 2.908 -10.372 11.425 1.00 92.81 88 ALA A O 1
ATOM 685 N N . TRP A 1 89 ? 1.591 -8.671 10.796 1.00 94.56 89 TRP A N 1
ATOM 686 C CA . TRP A 1 89 ? 2.485 -7.588 11.224 1.00 94.56 89 TRP A CA 1
ATOM 687 C C . TRP A 1 89 ? 2.208 -7.073 12.643 1.00 94.56 89 TRP A C 1
ATOM 689 O O . TRP A 1 89 ? 2.690 -6.002 13.016 1.00 94.56 89 TRP A O 1
ATOM 699 N N . ALA A 1 90 ? 1.440 -7.801 13.456 1.00 93.00 90 ALA A N 1
ATOM 700 C CA . ALA A 1 90 ? 1.144 -7.371 14.816 1.00 93.00 90 ALA A CA 1
ATOM 701 C C . ALA A 1 90 ? 2.439 -7.172 15.624 1.00 93.00 90 ALA A C 1
ATOM 703 O O . ALA A 1 90 ? 3.276 -8.069 15.730 1.00 93.00 90 ALA A O 1
ATOM 704 N N . GLY A 1 91 ? 2.596 -5.981 16.207 1.00 91.75 91 GLY A N 1
ATOM 705 C CA . GLY A 1 91 ? 3.790 -5.598 16.965 1.00 91.75 91 GLY A CA 1
ATOM 706 C C . GLY A 1 91 ? 4.950 -5.060 16.120 1.00 91.75 91 GLY A C 1
ATOM 707 O O . GLY A 1 91 ? 5.950 -4.634 16.696 1.00 91.75 91 GLY A O 1
ATOM 708 N N . THR A 1 92 ? 4.830 -5.019 14.789 1.00 94.44 92 THR A N 1
ATOM 709 C CA . THR A 1 92 ? 5.807 -4.361 13.914 1.00 94.44 92 THR A CA 1
ATOM 710 C C . THR A 1 92 ? 5.648 -2.838 14.011 1.00 94.44 92 THR A C 1
ATOM 712 O O . THR A 1 92 ? 4.630 -2.314 13.566 1.00 94.44 92 THR A O 1
ATOM 715 N N . PRO A 1 93 ? 6.645 -2.079 14.515 1.00 92.00 93 PRO A N 1
ATOM 716 C CA . PRO A 1 93 ? 6.491 -0.639 14.771 1.00 92.00 93 PRO A CA 1
ATOM 717 C C . PRO A 1 93 ? 6.220 0.219 13.528 1.00 92.00 93 PRO A C 1
ATOM 719 O O . PRO A 1 93 ? 5.802 1.368 13.647 1.00 92.00 93 PRO A O 1
ATOM 722 N N . SER A 1 94 ? 6.532 -0.309 12.346 1.00 96.44 94 SER A N 1
ATOM 723 C CA . SER A 1 94 ? 6.343 0.352 11.056 1.00 96.44 94 SER A CA 1
ATOM 724 C C . SER A 1 94 ? 5.044 -0.036 10.345 1.00 96.44 94 SER A C 1
ATOM 726 O O . SER A 1 94 ? 4.878 0.298 9.175 1.00 96.44 94 SER A O 1
ATOM 728 N N . VAL A 1 95 ? 4.106 -0.694 11.029 1.00 97.44 95 VAL A N 1
ATOM 729 C CA . VAL A 1 95 ? 2.771 -1.016 10.508 1.00 97.44 95 VAL A CA 1
ATOM 730 C C . VAL A 1 95 ? 1.723 -0.580 11.521 1.00 97.44 95 VAL A C 1
ATOM 732 O O . VAL A 1 95 ? 1.907 -0.764 12.719 1.00 97.44 95 VAL A O 1
ATOM 735 N N . VAL A 1 96 ? 0.628 0.009 11.044 1.00 97.50 96 VAL A N 1
ATOM 736 C CA . VAL A 1 96 ? -0.491 0.393 11.911 1.00 97.50 96 VAL A CA 1
ATOM 737 C C . VAL A 1 96 ? -1.107 -0.822 12.604 1.00 97.50 96 VAL A C 1
ATOM 739 O O . VAL A 1 96 ? -1.372 -1.854 11.987 1.00 97.50 96 VAL A O 1
ATOM 742 N N . THR A 1 97 ? -1.388 -0.688 13.892 1.00 96.50 97 THR A N 1
ATOM 743 C CA . THR A 1 97 ? -2.008 -1.742 14.691 1.00 96.50 97 THR A CA 1
ATOM 744 C C . THR A 1 97 ? -3.502 -1.863 14.398 1.00 96.50 97 THR A C 1
ATOM 746 O O . THR A 1 97 ? -4.261 -0.890 14.456 1.00 96.50 97 THR A O 1
ATOM 749 N N . LEU A 1 98 ? -3.948 -3.097 14.155 1.00 98.00 98 LEU A N 1
ATOM 750 C CA . LEU A 1 98 ? -5.360 -3.475 14.134 1.00 98.00 98 LEU A CA 1
ATOM 751 C C . LEU A 1 98 ? -5.872 -3.654 15.573 1.00 98.00 98 LEU A C 1
ATOM 753 O O . LEU A 1 98 ? -5.473 -4.582 16.271 1.00 98.00 98 LEU A O 1
ATOM 757 N N . LEU A 1 99 ? -6.773 -2.776 16.013 1.00 97.19 99 LEU A N 1
ATOM 758 C CA . LEU A 1 99 ? -7.363 -2.787 17.357 1.00 97.19 99 LEU A CA 1
ATOM 759 C C . LEU A 1 99 ? -8.568 -3.728 17.470 1.00 97.19 99 LEU A C 1
ATOM 761 O O . LEU A 1 99 ? -8.759 -4.378 18.496 1.00 97.19 99 LEU A O 1
ATOM 765 N N . ALA A 1 100 ? -9.419 -3.763 16.443 1.00 97.69 100 ALA A N 1
ATOM 766 C CA . ALA A 1 100 ? -10.605 -4.617 16.385 1.00 97.69 100 ALA A CA 1
ATOM 767 C C . ALA A 1 100 ? -11.058 -4.826 14.935 1.00 97.69 100 ALA A C 1
ATOM 769 O O . ALA A 1 100 ? -10.677 -4.077 14.038 1.00 97.69 100 ALA A O 1
ATOM 770 N N . GLN A 1 101 ? -11.910 -5.823 14.705 1.00 98.12 101 GLN A N 1
ATOM 771 C CA . GLN A 1 101 ? -12.460 -6.121 13.383 1.00 98.12 101 GLN A CA 1
ATOM 772 C C . GLN A 1 101 ? -13.880 -6.688 13.472 1.00 98.12 101 GLN A C 1
ATOM 774 O O . GLN A 1 101 ? -14.227 -7.377 14.431 1.00 98.12 101 GLN A O 1
ATOM 779 N N . ASP A 1 102 ? -14.683 -6.416 12.448 1.00 97.94 102 ASP A N 1
ATOM 780 C CA . ASP A 1 102 ? -15.927 -7.116 12.128 1.00 97.94 102 ASP A CA 1
ATOM 781 C C . ASP A 1 102 ? -15.888 -7.423 10.626 1.00 97.94 102 ASP A C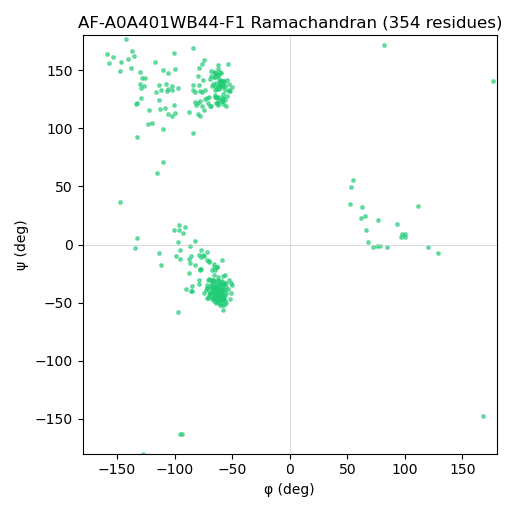 1
ATOM 783 O O . ASP A 1 102 ? -16.210 -6.584 9.783 1.00 97.94 102 ASP A O 1
ATOM 787 N N . LEU A 1 103 ? -15.386 -8.614 10.295 1.00 96.38 103 LEU A N 1
ATOM 788 C CA . LEU A 1 103 ? -15.061 -8.990 8.920 1.00 96.38 103 LEU A CA 1
ATOM 789 C C . LEU A 1 103 ? -16.305 -9.177 8.052 1.00 96.38 103 LEU A C 1
ATOM 791 O O . LEU A 1 103 ? -16.238 -8.906 6.858 1.00 96.38 103 LEU A O 1
ATOM 795 N N . GLU A 1 104 ? -17.434 -9.578 8.638 1.00 95.06 104 GLU A N 1
ATOM 796 C CA . GLU A 1 104 ? -18.703 -9.702 7.913 1.00 95.06 104 GLU A CA 1
ATOM 797 C C . GLU A 1 104 ? -19.284 -8.325 7.579 1.00 95.06 104 GLU A C 1
ATOM 799 O O . GLU A 1 104 ? -19.815 -8.122 6.489 1.00 95.06 104 GLU A O 1
ATOM 804 N N . ALA A 1 105 ? -19.089 -7.344 8.463 1.00 95.19 105 ALA A N 1
ATOM 805 C CA . ALA A 1 105 ? -19.402 -5.945 8.192 1.00 95.19 105 ALA A CA 1
ATOM 806 C C . ALA A 1 105 ? -18.373 -5.227 7.292 1.00 95.19 105 ALA A C 1
ATOM 808 O O . ALA A 1 105 ? -18.563 -4.051 6.972 1.00 95.19 105 ALA A O 1
ATOM 809 N N . GLY A 1 106 ? -17.264 -5.881 6.924 1.00 96.25 106 GLY A N 1
ATOM 810 C CA . GLY A 1 106 ? -16.158 -5.243 6.206 1.00 96.25 106 GLY A CA 1
ATOM 811 C C . GLY A 1 106 ? -15.478 -4.128 7.012 1.00 96.25 106 GLY A C 1
ATOM 812 O O . GLY A 1 106 ? -15.052 -3.127 6.431 1.00 96.25 106 GLY A O 1
ATOM 813 N N . ALA A 1 107 ? -15.426 -4.265 8.341 1.00 97.88 107 ALA A N 1
ATOM 814 C CA . ALA A 1 107 ? -14.991 -3.229 9.270 1.00 97.88 107 ALA A CA 1
ATOM 815 C C . ALA A 1 107 ? -13.670 -3.558 9.964 1.00 97.88 107 ALA A C 1
ATOM 817 O O . ALA A 1 107 ? -13.515 -4.629 10.551 1.00 97.88 107 ALA A O 1
ATOM 818 N N . LEU A 1 108 ? -12.764 -2.584 9.984 1.00 98.38 108 LEU A N 1
ATOM 819 C CA . LEU A 1 108 ? -11.501 -2.622 10.716 1.00 98.38 108 LEU A CA 1
ATOM 820 C C . LEU A 1 108 ? -11.401 -1.384 11.608 1.00 98.38 108 LEU A C 1
ATOM 822 O O . LEU A 1 108 ? -11.716 -0.277 11.173 1.00 98.38 108 LEU A O 1
ATOM 826 N N . LEU A 1 109 ? -10.963 -1.559 12.849 1.00 98.31 109 LEU A N 1
ATOM 827 C CA . LEU A 1 109 ? -10.618 -0.473 13.758 1.00 98.31 109 LEU A CA 1
ATOM 828 C C . LEU A 1 109 ? -9.103 -0.444 13.909 1.00 98.31 109 LEU A C 1
ATOM 830 O O . LEU A 1 109 ? -8.518 -1.405 14.398 1.00 98.31 109 LEU A O 1
ATOM 834 N N . LEU A 1 110 ? -8.484 0.649 13.494 1.00 98.00 110 LEU A N 1
ATOM 835 C CA . LEU A 1 110 ? -7.040 0.840 13.475 1.00 98.00 110 LEU A CA 1
ATOM 836 C C . LEU A 1 110 ? -6.640 1.864 14.537 1.00 98.00 110 LEU A C 1
ATOM 838 O O . LEU A 1 110 ? -7.421 2.766 14.856 1.00 98.00 110 LEU A O 1
ATOM 842 N N . GLU A 1 111 ? -5.436 1.734 15.083 1.00 96.81 111 GLU A N 1
ATOM 843 C CA . GLU A 1 111 ? -4.870 2.785 15.927 1.00 96.81 111 GLU A CA 1
ATOM 844 C C . GLU A 1 111 ? -4.679 4.089 15.143 1.00 96.81 111 GLU A C 1
ATOM 846 O O . GLU A 1 111 ? -4.558 4.088 13.915 1.00 96.81 111 GLU A O 1
ATOM 851 N N . ASP A 1 112 ? -4.687 5.217 15.851 1.00 96.00 112 ASP A N 1
ATOM 852 C CA . ASP A 1 112 ? -4.272 6.481 15.250 1.00 96.00 112 ASP A CA 1
ATOM 853 C C . ASP A 1 112 ? -2.746 6.553 15.199 1.00 96.00 112 ASP A C 1
ATOM 855 O O . ASP A 1 112 ? -2.057 6.205 16.159 1.00 96.00 112 ASP A O 1
ATOM 859 N N . VAL A 1 113 ? -2.219 7.029 14.075 1.00 95.88 113 VAL A N 1
ATOM 860 C CA . VAL A 1 113 ? -0.790 7.293 13.917 1.00 95.88 113 VAL A CA 1
ATOM 861 C C . VAL A 1 113 ? -0.596 8.786 14.112 1.00 95.88 113 VAL A C 1
ATOM 863 O O . VAL A 1 113 ? -1.039 9.571 13.282 1.00 95.88 113 VAL A O 1
ATOM 866 N N . GLU A 1 114 ? 0.087 9.196 15.179 1.00 92.56 114 GLU A N 1
ATOM 867 C CA . GLU A 1 114 ? 0.356 10.611 15.458 1.00 92.56 114 GLU A CA 1
ATOM 868 C C . GLU A 1 114 ? 1.830 10.962 15.181 1.00 92.56 114 GLU A C 1
ATOM 870 O O . GLU A 1 114 ? 2.718 10.241 15.635 1.00 92.56 114 GLU A O 1
ATOM 875 N N . PRO A 1 115 ? 2.144 12.055 14.454 1.00 92.81 115 PRO A N 1
ATOM 876 C CA . PRO A 1 115 ? 1.241 13.099 13.954 1.00 92.81 115 PRO A CA 1
ATOM 877 C C . PRO A 1 115 ? 0.441 12.727 12.692 1.00 92.81 115 PRO A C 1
ATOM 879 O O . PRO A 1 115 ? -0.427 13.497 12.287 1.00 92.81 115 PRO A O 1
ATOM 882 N N . GLY A 1 116 ? 0.735 11.595 12.046 1.00 92.44 116 GLY A N 1
ATOM 883 C CA . GLY A 1 116 ? -0.113 11.052 10.975 1.00 92.44 116 GLY A CA 1
ATOM 884 C C . GLY A 1 116 ? 0.016 11.771 9.637 1.00 92.44 116 GLY A C 1
ATOM 885 O O . GLY A 1 116 ? -0.885 11.716 8.802 1.00 92.44 116 GLY A O 1
ATOM 886 N N . VAL A 1 117 ? 1.127 12.477 9.418 1.00 93.81 117 VAL A N 1
ATOM 887 C CA . VAL A 1 117 ? 1.369 13.214 8.172 1.00 93.81 117 VAL A CA 1
ATOM 888 C C . VAL A 1 117 ? 1.812 12.232 7.083 1.00 93.81 117 VAL A C 1
ATOM 890 O O . VAL A 1 117 ? 2.829 11.565 7.283 1.00 93.81 117 VAL A O 1
ATOM 893 N N . PRO A 1 118 ? 1.129 12.147 5.922 1.00 94.62 118 PRO A N 1
ATOM 894 C CA . PRO A 1 118 ? 1.578 11.296 4.824 1.00 94.62 118 PRO A CA 1
ATOM 895 C C . PRO A 1 118 ? 2.985 11.674 4.369 1.00 94.62 118 PRO A C 1
ATOM 897 O O . PRO A 1 118 ? 3.251 12.845 4.066 1.00 94.62 118 PRO A O 1
ATOM 900 N N . VAL A 1 119 ? 3.878 10.689 4.271 1.00 95.69 119 VAL A N 1
ATOM 901 C CA . VAL A 1 119 ? 5.294 10.932 3.967 1.00 95.69 119 VAL A CA 1
ATOM 902 C C . VAL A 1 119 ? 5.500 11.500 2.571 1.00 95.69 119 VAL A C 1
ATOM 904 O O . VAL A 1 119 ? 6.541 12.101 2.329 1.00 95.69 119 VAL A O 1
ATOM 907 N N . ARG A 1 120 ? 4.511 11.410 1.664 1.00 94.25 120 ARG A N 1
ATOM 908 C CA . ARG A 1 120 ? 4.515 12.120 0.371 1.00 94.25 120 ARG A CA 1
ATOM 909 C C . ARG A 1 120 ? 4.789 13.618 0.528 1.00 94.25 120 ARG A C 1
ATOM 911 O O . ARG A 1 120 ? 5.396 14.217 -0.355 1.00 94.25 120 ARG A O 1
ATOM 918 N N . ARG A 1 121 ? 4.336 14.216 1.635 1.00 91.44 121 ARG A N 1
ATOM 919 C CA . ARG A 1 121 ? 4.462 15.652 1.935 1.00 91.44 121 ARG A CA 1
ATOM 920 C C . ARG A 1 121 ? 5.777 16.024 2.623 1.00 91.44 121 ARG A C 1
ATOM 922 O O . ARG A 1 121 ? 5.963 17.191 2.946 1.00 91.44 121 ARG A O 1
ATOM 929 N N . LEU A 1 122 ? 6.634 15.045 2.887 1.00 90.25 122 LEU A N 1
ATOM 930 C CA . LEU A 1 122 ? 7.882 15.204 3.619 1.00 90.25 122 LEU A CA 1
ATOM 931 C C . LEU A 1 122 ? 9.067 14.865 2.717 1.00 90.25 122 LEU A C 1
ATOM 933 O O . LEU A 1 122 ? 8.933 14.088 1.766 1.00 90.25 122 LEU A O 1
ATOM 937 N N . ASP A 1 123 ? 10.230 15.405 3.062 1.00 87.38 123 ASP A N 1
ATOM 938 C CA . ASP A 1 123 ? 11.491 14.952 2.490 1.00 87.38 123 ASP A CA 1
ATOM 939 C C . ASP A 1 123 ? 11.811 13.568 3.050 1.00 87.38 123 ASP A C 1
ATOM 941 O O . ASP A 1 123 ? 11.879 13.361 4.262 1.00 87.38 123 ASP A O 1
ATOM 945 N N . ARG A 1 124 ? 11.965 12.598 2.152 1.00 89.44 124 ARG A N 1
ATOM 946 C CA . ARG A 1 124 ? 12.188 11.194 2.500 1.00 89.44 124 ARG A CA 1
ATOM 947 C C . ARG A 1 124 ? 13.654 10.857 2.323 1.00 89.44 124 ARG A C 1
ATOM 949 O O . ARG A 1 124 ? 14.244 11.192 1.296 1.00 89.44 124 ARG A O 1
ATOM 956 N N . ARG A 1 125 ? 14.227 10.126 3.276 1.00 90.94 125 ARG A N 1
ATOM 957 C CA . ARG A 1 125 ? 15.593 9.605 3.153 1.00 90.94 125 ARG A CA 1
ATOM 958 C C . ARG A 1 125 ? 15.566 8.102 2.911 1.00 90.94 125 ARG A C 1
ATOM 960 O O . ARG A 1 125 ? 14.827 7.376 3.573 1.00 90.94 125 ARG A O 1
ATOM 967 N N . LEU A 1 126 ? 16.411 7.616 2.000 1.00 93.44 126 LEU A N 1
ATOM 968 C CA . LEU A 1 126 ? 16.502 6.183 1.685 1.00 93.44 126 LEU A CA 1
ATOM 969 C C . LEU A 1 126 ? 16.730 5.286 2.917 1.00 93.44 126 LEU A C 1
ATOM 971 O O . LEU A 1 126 ? 16.088 4.242 2.981 1.00 93.44 126 LEU A O 1
ATOM 975 N N . PRO A 1 127 ? 17.535 5.665 3.934 1.00 96.38 127 PRO A N 1
ATOM 976 C CA . PRO A 1 127 ? 17.667 4.859 5.150 1.00 96.38 127 PRO A CA 1
ATOM 977 C C . PRO A 1 127 ? 16.364 4.648 5.935 1.00 96.38 127 PRO A C 1
ATOM 979 O O . PRO A 1 127 ? 16.197 3.600 6.558 1.00 96.38 127 PRO A O 1
ATOM 982 N N . GLU A 1 128 ? 15.436 5.609 5.904 1.00 95.88 128 GLU A N 1
ATOM 983 C CA . GLU A 1 128 ? 14.127 5.498 6.568 1.00 95.88 128 GLU A CA 1
ATOM 984 C C . GLU A 1 128 ? 13.202 4.560 5.786 1.00 95.88 128 GLU A C 1
ATOM 986 O O . GLU A 1 128 ? 12.571 3.685 6.377 1.00 95.88 128 GLU A O 1
ATOM 991 N N . VAL A 1 129 ? 13.206 4.668 4.452 1.00 97.19 129 VAL A N 1
ATOM 992 C CA . VAL A 1 129 ? 12.502 3.728 3.563 1.00 97.19 129 VAL A CA 1
ATOM 993 C C . VAL A 1 129 ? 13.052 2.312 3.735 1.00 97.19 129 VAL A C 1
ATOM 995 O O . VAL A 1 129 ? 12.295 1.353 3.852 1.00 97.19 129 VAL A O 1
ATOM 998 N N . ALA A 1 130 ? 14.374 2.166 3.815 1.00 97.88 130 ALA A N 1
ATOM 999 C CA . ALA A 1 130 ? 15.013 0.880 4.046 1.00 97.88 130 ALA A CA 1
ATOM 1000 C C . ALA A 1 130 ? 14.637 0.281 5.409 1.00 97.88 130 ALA A C 1
ATOM 1002 O O . ALA A 1 130 ? 14.467 -0.930 5.513 1.00 97.88 130 ALA A O 1
ATOM 1003 N N . ALA A 1 131 ? 14.499 1.100 6.458 1.00 96.88 131 ALA A N 1
ATOM 1004 C CA . ALA A 1 131 ? 14.017 0.635 7.759 1.00 96.88 131 ALA A CA 1
ATOM 1005 C C . ALA A 1 131 ? 12.576 0.110 7.674 1.00 96.88 131 ALA A C 1
ATOM 1007 O O . ALA A 1 131 ? 12.321 -1.002 8.125 1.00 96.88 131 ALA A O 1
ATOM 1008 N N . LEU A 1 132 ? 11.680 0.847 7.009 1.00 97.88 132 LEU A N 1
ATOM 1009 C CA . LEU A 1 132 ? 10.308 0.407 6.744 1.00 97.88 132 LEU A CA 1
ATOM 1010 C C . LEU A 1 132 ? 10.268 -0.939 5.997 1.00 97.88 132 LEU A C 1
ATOM 1012 O O . LEU A 1 132 ? 9.569 -1.860 6.414 1.00 97.88 132 LEU A O 1
ATOM 1016 N N . LEU A 1 133 ? 11.040 -1.078 4.914 1.00 97.81 133 LEU A N 1
ATOM 1017 C CA . LEU A 1 133 ? 11.087 -2.318 4.132 1.00 97.81 133 LEU A CA 1
ATOM 1018 C C . LEU A 1 133 ? 11.662 -3.492 4.934 1.00 97.81 133 LEU A C 1
ATOM 1020 O O . LEU A 1 133 ? 11.190 -4.616 4.785 1.00 97.81 133 LEU A O 1
ATOM 1024 N N . ARG A 1 134 ? 12.659 -3.251 5.795 1.00 96.38 134 ARG A N 1
ATOM 1025 C CA . ARG A 1 134 ? 13.199 -4.278 6.699 1.00 96.38 134 ARG A CA 1
ATOM 1026 C C . ARG A 1 134 ? 12.151 -4.751 7.703 1.00 96.38 134 ARG A C 1
ATOM 1028 O O . ARG A 1 134 ? 12.006 -5.957 7.877 1.00 96.38 134 ARG A O 1
ATOM 1035 N N . ASP A 1 135 ? 11.409 -3.826 8.301 1.00 95.44 135 ASP A N 1
ATOM 1036 C CA . ASP A 1 135 ? 10.374 -4.136 9.289 1.00 95.44 135 ASP A CA 1
ATOM 1037 C C . ASP A 1 135 ? 9.208 -4.925 8.660 1.00 95.44 135 ASP A C 1
ATOM 1039 O O . ASP A 1 135 ? 8.741 -5.898 9.246 1.00 95.44 135 ASP A O 1
ATOM 1043 N N . LEU A 1 136 ? 8.789 -4.583 7.433 1.00 95.12 136 LEU A N 1
ATOM 1044 C CA . LEU A 1 136 ? 7.745 -5.318 6.697 1.00 95.12 136 LEU A CA 1
ATOM 1045 C C . LEU A 1 136 ? 8.157 -6.749 6.314 1.00 95.12 136 LEU A C 1
ATOM 1047 O O . LEU A 1 136 ? 7.302 -7.632 6.225 1.00 95.12 136 LEU A O 1
ATOM 1051 N N . ARG A 1 137 ? 9.456 -6.969 6.073 1.00 92.44 137 ARG A N 1
ATOM 1052 C CA . ARG A 1 137 ? 10.036 -8.268 5.685 1.00 92.44 137 ARG A CA 1
ATOM 1053 C C . ARG A 1 137 ? 10.416 -9.138 6.881 1.00 92.44 137 ARG A C 1
ATOM 1055 O O . ARG A 1 137 ? 10.738 -10.311 6.687 1.00 92.44 137 ARG A O 1
ATOM 1062 N N . ALA A 1 138 ? 10.442 -8.573 8.086 1.00 84.81 138 ALA A N 1
ATOM 1063 C CA . ALA A 1 138 ? 10.800 -9.312 9.280 1.00 84.81 138 ALA A CA 1
ATOM 1064 C C . ALA A 1 138 ? 9.760 -10.417 9.545 1.00 84.81 138 ALA A C 1
ATOM 1066 O O . ALA A 1 138 ? 8.559 -10.189 9.378 1.00 84.81 138 ALA A O 1
ATOM 1067 N N . PRO A 1 139 ? 10.191 -11.620 9.958 1.00 68.94 139 PRO A N 1
ATOM 1068 C CA . PRO A 1 139 ? 9.253 -12.637 10.405 1.00 68.94 139 PRO A CA 1
ATOM 1069 C C . PRO A 1 139 ? 8.463 -12.102 11.603 1.00 68.94 139 PRO A C 1
ATOM 1071 O O . PRO A 1 139 ? 9.030 -11.448 12.482 1.00 68.94 139 PRO A O 1
ATOM 1074 N N . ALA A 1 140 ? 7.162 -12.397 11.638 1.00 58.31 140 ALA A N 1
ATOM 1075 C CA . ALA A 1 140 ? 6.314 -12.055 12.771 1.00 58.31 140 ALA A CA 1
ATOM 1076 C C . ALA A 1 140 ? 6.945 -12.585 14.068 1.00 58.31 140 ALA A C 1
ATOM 1078 O O . ALA A 1 140 ? 7.381 -13.741 14.127 1.00 58.31 140 ALA A O 1
ATOM 1079 N N . ALA A 1 141 ? 7.008 -11.748 15.106 1.00 49.88 141 ALA A N 1
ATOM 1080 C CA . ALA A 1 141 ? 7.447 -12.211 16.413 1.00 49.88 141 ALA A CA 1
ATOM 1081 C C . ALA A 1 141 ? 6.510 -13.340 16.886 1.00 49.88 141 ALA A C 1
ATOM 1083 O O . ALA A 1 141 ? 5.295 -13.251 16.677 1.00 49.88 141 ALA A O 1
ATOM 1084 N N . PRO A 1 142 ? 7.032 -14.413 17.508 1.00 41.81 142 PRO A N 1
ATOM 1085 C CA . PRO A 1 142 ? 6.183 -15.485 17.999 1.00 41.81 142 PRO A CA 1
ATOM 1086 C C . PRO A 1 142 ? 5.153 -14.930 19.002 1.00 41.81 142 PRO A C 1
ATOM 1088 O O . PRO A 1 142 ? 5.499 -14.064 19.817 1.00 41.81 142 PRO A O 1
ATOM 1091 N N . PRO A 1 143 ? 3.899 -15.419 18.975 1.00 39.50 143 PRO A N 1
ATOM 1092 C CA . PRO A 1 143 ? 2.867 -14.969 19.901 1.00 39.50 143 PRO A CA 1
ATOM 1093 C C . PRO A 1 143 ? 3.337 -15.114 21.355 1.00 39.50 143 PRO A C 1
ATOM 1095 O O . PRO A 1 143 ? 3.769 -16.191 21.764 1.00 39.50 143 PRO A O 1
ATOM 1098 N N . GLY A 1 144 ? 3.240 -14.038 22.143 1.00 41.25 144 GLY A N 1
ATOM 1099 C CA . GLY A 1 144 ? 3.560 -14.055 23.575 1.00 41.25 144 GLY A CA 1
ATOM 1100 C C . GLY A 1 144 ? 4.966 -13.584 23.960 1.00 41.25 144 GLY A C 1
ATOM 1101 O O . GLY A 1 144 ? 5.311 -13.657 25.139 1.00 41.25 144 GLY A O 1
ATOM 1102 N N . ALA A 1 145 ? 5.770 -13.064 23.025 1.00 39.47 145 ALA A N 1
ATOM 1103 C CA . ALA A 1 145 ? 6.968 -12.315 23.400 1.00 39.47 145 ALA A CA 1
ATOM 1104 C C . ALA A 1 145 ? 6.554 -11.049 24.187 1.00 39.47 145 ALA A C 1
ATOM 1106 O O . ALA A 1 145 ? 5.761 -10.253 23.675 1.00 39.47 145 ALA A O 1
ATOM 1107 N N . PRO A 1 146 ? 7.026 -10.850 25.433 1.00 34.22 146 PRO A N 1
ATOM 1108 C CA . PRO A 1 146 ? 6.670 -9.665 26.199 1.00 34.22 146 PRO A CA 1
ATOM 1109 C C . PRO A 1 146 ? 7.205 -8.415 25.496 1.00 34.22 146 PRO A C 1
ATOM 1111 O O . PRO A 1 146 ? 8.367 -8.370 25.089 1.00 34.22 146 PRO A O 1
ATOM 1114 N N . ALA A 1 147 ? 6.361 -7.388 25.373 1.00 38.31 147 ALA A N 1
ATOM 1115 C CA . ALA A 1 147 ? 6.814 -6.069 24.955 1.00 38.31 147 ALA A CA 1
ATOM 1116 C C . ALA A 1 147 ? 7.889 -5.572 25.942 1.00 38.31 147 ALA A C 1
ATOM 1118 O O . ALA A 1 147 ? 7.724 -5.756 27.155 1.00 38.31 147 ALA A O 1
ATOM 1119 N N . PRO A 1 148 ? 8.988 -4.952 25.474 1.00 40.03 148 PRO A N 1
ATOM 1120 C CA . PRO A 1 148 ? 9.950 -4.356 26.386 1.00 40.03 148 PRO A CA 1
ATOM 1121 C C . PRO A 1 148 ? 9.247 -3.266 27.212 1.00 40.03 148 PRO A C 1
ATOM 1123 O O . PRO A 1 148 ? 8.447 -2.504 26.660 1.00 40.03 148 PRO A O 1
ATOM 1126 N N . PRO A 1 149 ? 9.508 -3.177 28.529 1.00 32.94 149 PRO A N 1
ATOM 1127 C CA . PRO A 1 149 ? 8.901 -2.147 29.354 1.00 32.94 149 PRO A CA 1
ATOM 1128 C C . PRO A 1 149 ? 9.307 -0.757 28.833 1.00 32.94 149 PRO A C 1
ATOM 1130 O O . PRO A 1 149 ? 10.467 -0.566 28.444 1.00 32.94 149 PRO A O 1
ATOM 1133 N N . PRO A 1 150 ? 8.392 0.229 28.830 1.00 31.22 150 PRO A N 1
ATOM 1134 C CA . PRO A 1 150 ? 8.731 1.593 28.451 1.00 31.22 150 PRO A CA 1
ATOM 1135 C C . PRO A 1 150 ? 9.876 2.116 29.330 1.00 31.22 150 PRO A C 1
ATOM 1137 O O . PRO A 1 150 ? 9.767 2.111 30.555 1.00 31.22 150 PRO A O 1
ATOM 1140 N N . GLY A 1 151 ? 10.972 2.565 28.710 1.00 39.5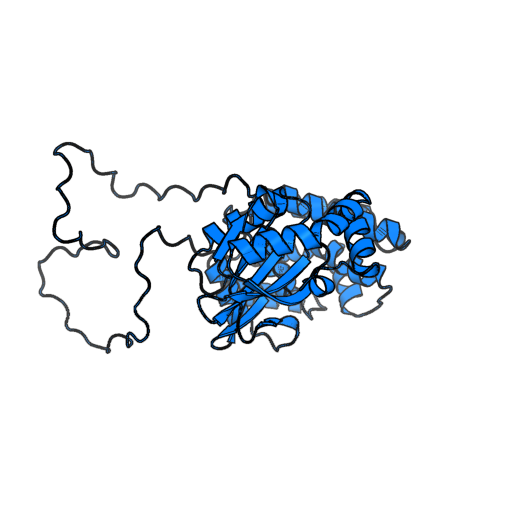3 151 GLY A N 1
ATOM 1141 C CA . GLY A 1 151 ? 12.085 3.214 29.413 1.00 39.53 151 GLY A CA 1
ATOM 1142 C C . GLY A 1 151 ? 13.248 2.316 29.849 1.00 39.53 151 GLY A C 1
ATOM 1143 O O . GLY A 1 151 ? 14.035 2.743 30.691 1.00 39.53 151 GLY A O 1
ATOM 1144 N N . ALA A 1 152 ? 13.410 1.109 29.295 1.00 34.19 152 ALA A N 1
ATOM 1145 C CA . ALA A 1 152 ? 14.627 0.329 29.535 1.00 34.19 152 ALA A CA 1
ATOM 1146 C C . ALA A 1 152 ? 15.868 1.079 28.989 1.00 34.19 152 ALA A C 1
ATOM 1148 O O . ALA A 1 152 ? 15.922 1.362 27.787 1.00 34.19 152 ALA A O 1
ATOM 1149 N N . PRO A 1 153 ? 16.865 1.426 29.827 1.00 35.91 153 PRO A N 1
ATOM 1150 C CA . PRO A 1 153 ? 18.100 2.020 29.337 1.00 35.91 153 PRO A CA 1
ATOM 1151 C C . PRO A 1 153 ? 18.889 0.983 28.528 1.00 35.91 153 PRO A C 1
ATOM 1153 O O . PRO A 1 153 ? 18.834 -0.217 28.808 1.00 35.91 153 PRO A O 1
ATOM 1156 N N . ALA A 1 154 ? 19.641 1.448 27.528 1.00 36.12 154 ALA A N 1
ATOM 1157 C CA . ALA A 1 154 ? 20.606 0.608 26.825 1.00 36.12 154 ALA A CA 1
ATOM 1158 C C . ALA A 1 154 ? 21.574 -0.040 27.838 1.00 36.12 154 ALA A C 1
ATOM 1160 O O . ALA A 1 154 ? 21.955 0.621 28.812 1.00 36.12 154 ALA A O 1
ATOM 1161 N N . PRO A 1 155 ? 21.983 -1.308 27.644 1.00 38.22 155 PRO A N 1
ATOM 1162 C CA . PRO A 1 155 ? 22.931 -1.939 28.550 1.00 38.22 155 PRO A CA 1
ATOM 1163 C C . PRO A 1 155 ? 24.249 -1.146 28.547 1.00 38.22 155 PRO A C 1
ATOM 1165 O O . PRO A 1 155 ? 24.710 -0.738 27.475 1.00 38.22 155 PRO A O 1
ATOM 1168 N N . PRO A 1 156 ? 24.864 -0.898 29.718 1.00 32.88 156 PRO A N 1
ATOM 1169 C CA . PRO A 1 156 ? 26.131 -0.187 29.776 1.00 32.88 156 PRO A CA 1
ATOM 1170 C C . PRO A 1 156 ? 27.232 -1.019 29.092 1.00 32.88 156 PRO A C 1
ATOM 1172 O O . PRO A 1 156 ? 27.236 -2.250 29.211 1.00 32.88 156 PRO A O 1
ATOM 1175 N N . PRO A 1 157 ? 28.188 -0.386 28.392 1.00 31.78 157 PRO A N 1
ATOM 1176 C CA . PRO A 1 157 ? 29.321 -1.106 27.832 1.00 31.78 157 PRO A CA 1
ATOM 1177 C C . PRO A 1 157 ? 30.185 -1.682 28.965 1.00 31.78 157 PRO A C 1
ATOM 1179 O O . PRO A 1 157 ? 30.620 -0.938 29.842 1.00 31.78 157 PRO A O 1
ATOM 1182 N N . GLY A 1 158 ? 30.460 -2.993 28.928 1.00 42.16 158 GLY A N 1
ATOM 1183 C CA . GLY A 1 158 ? 31.492 -3.625 29.767 1.00 42.16 158 GLY A CA 1
ATOM 1184 C C . GLY A 1 158 ? 31.036 -4.575 30.885 1.00 42.16 158 GLY A C 1
ATOM 1185 O O . GLY A 1 158 ? 31.709 -4.647 31.910 1.00 42.16 158 GLY A O 1
ATOM 1186 N N . ALA A 1 159 ? 29.947 -5.335 30.724 1.00 37.47 159 ALA A N 1
ATOM 1187 C CA . ALA A 1 159 ? 29.651 -6.431 31.658 1.00 37.47 159 ALA A CA 1
ATOM 1188 C C . ALA A 1 159 ? 30.734 -7.541 31.582 1.00 37.47 159 ALA A C 1
ATOM 1190 O O . ALA A 1 159 ? 31.149 -7.903 30.477 1.00 37.47 159 ALA A O 1
ATOM 1191 N N . PRO A 1 160 ? 31.206 -8.090 32.720 1.00 36.41 160 PRO A N 1
ATOM 1192 C CA . PRO A 1 160 ? 32.265 -9.096 32.737 1.00 36.41 160 PRO A CA 1
ATOM 1193 C C . PRO A 1 160 ? 31.785 -10.433 32.155 1.00 36.41 160 PRO A C 1
ATOM 1195 O O . PRO A 1 160 ? 30.650 -10.856 32.376 1.00 36.41 160 PRO A O 1
ATOM 1198 N N . ALA A 1 161 ? 32.671 -11.107 31.418 1.00 38.50 161 ALA A N 1
ATOM 1199 C CA . ALA A 1 161 ? 32.420 -12.433 30.863 1.00 38.50 161 ALA A CA 1
ATOM 1200 C C . ALA A 1 161 ? 32.266 -13.492 31.972 1.00 38.50 161 ALA A C 1
ATOM 1202 O O . ALA A 1 161 ? 32.954 -13.449 32.993 1.00 38.50 161 ALA A O 1
ATOM 1203 N N . ALA A 1 162 ? 31.369 -14.456 31.748 1.00 38.44 162 ALA A N 1
ATOM 1204 C CA . ALA A 1 162 ? 31.152 -15.600 32.632 1.00 38.44 162 ALA A CA 1
ATOM 1205 C C . ALA A 1 162 ? 32.418 -16.483 32.754 1.00 38.44 162 ALA A C 1
ATOM 1207 O O . ALA A 1 162 ? 33.208 -16.551 31.807 1.00 38.44 162 ALA A O 1
ATOM 1208 N N . PRO A 1 163 ? 32.624 -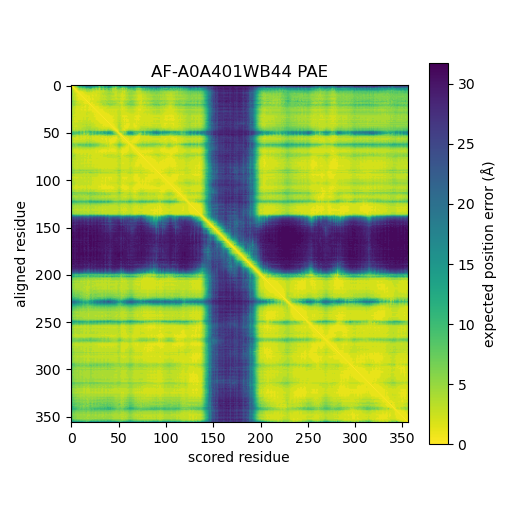17.177 33.893 1.00 34.81 163 PRO A N 1
ATOM 1209 C CA . PRO A 1 163 ? 33.795 -18.024 34.100 1.00 34.81 163 PRO A CA 1
ATOM 1210 C C . PRO A 1 163 ? 33.827 -19.211 33.115 1.00 34.81 163 PRO A C 1
ATOM 1212 O O . PRO A 1 163 ? 32.773 -19.727 32.729 1.00 34.81 163 PRO A O 1
ATOM 1215 N N . PRO A 1 164 ? 35.024 -19.673 32.707 1.00 32.34 164 PRO A N 1
ATOM 1216 C CA . PRO A 1 164 ? 35.167 -20.717 31.698 1.00 32.34 164 PRO A CA 1
ATOM 1217 C C . PRO A 1 164 ? 34.705 -22.079 32.238 1.00 32.34 164 PRO A C 1
ATOM 1219 O O . PRO A 1 164 ? 35.182 -22.529 33.278 1.00 32.34 164 PRO A O 1
ATOM 1222 N N . GLY A 1 165 ? 33.796 -22.747 31.515 1.00 42.22 165 GLY A N 1
ATOM 1223 C CA . GLY A 1 165 ? 33.412 -24.146 31.766 1.00 42.22 165 GLY A CA 1
ATOM 1224 C C . GLY A 1 165 ? 31.912 -24.439 31.899 1.00 42.22 165 GLY A C 1
ATOM 1225 O O . GLY A 1 165 ? 31.539 -25.608 31.925 1.00 42.22 165 GLY A O 1
ATOM 1226 N N . ALA A 1 166 ? 31.037 -23.431 31.939 1.00 39.88 166 ALA A N 1
ATOM 1227 C CA . ALA A 1 166 ? 29.594 -23.657 31.834 1.00 39.88 166 ALA A CA 1
ATOM 1228 C C . ALA A 1 166 ? 29.179 -23.751 30.350 1.00 39.88 166 ALA A C 1
ATOM 1230 O O . ALA A 1 166 ? 29.588 -22.892 29.563 1.00 39.88 166 ALA A O 1
ATOM 1231 N N . PRO A 1 167 ? 28.378 -24.751 29.932 1.00 41.56 167 PRO A N 1
ATOM 1232 C CA . PRO A 1 167 ? 27.817 -24.761 28.586 1.00 41.56 167 PRO A CA 1
ATOM 1233 C C . PRO A 1 167 ? 26.932 -23.523 28.402 1.00 41.56 167 PRO A C 1
ATOM 1235 O O . PRO A 1 167 ? 26.048 -23.252 29.217 1.00 41.56 167 PRO A O 1
ATOM 1238 N N . ALA A 1 168 ? 27.193 -22.754 27.345 1.00 40.78 168 ALA A N 1
ATOM 1239 C CA . ALA A 1 168 ? 26.387 -21.589 27.013 1.00 40.78 168 ALA A CA 1
ATOM 1240 C C . ALA A 1 168 ? 24.959 -22.039 26.651 1.00 40.78 168 ALA A C 1
ATOM 1242 O O . ALA A 1 168 ? 24.807 -22.972 25.855 1.00 40.78 168 ALA A O 1
ATOM 1243 N N . PRO A 1 169 ? 23.905 -21.402 27.191 1.00 40.28 169 PRO A N 1
ATOM 1244 C CA . PRO A 1 169 ? 22.564 -21.609 26.668 1.00 40.28 169 PRO A CA 1
ATOM 1245 C C . PRO A 1 169 ? 22.522 -21.138 25.203 1.00 40.28 169 PRO A C 1
ATOM 1247 O O . PRO A 1 169 ? 23.211 -20.173 24.853 1.00 40.28 169 PRO A O 1
ATOM 1250 N N . PRO A 1 170 ? 21.741 -21.793 24.325 1.00 44.31 170 PRO A N 1
ATOM 1251 C CA . PRO A 1 170 ? 21.589 -21.334 22.953 1.00 44.31 170 PRO A CA 1
ATOM 1252 C C . PRO A 1 170 ? 21.034 -19.896 22.945 1.00 44.31 170 PRO A C 1
ATOM 1254 O O . PRO A 1 170 ? 20.154 -19.581 23.757 1.00 44.31 170 PRO A O 1
ATOM 1257 N N . PRO A 1 171 ? 21.514 -19.012 22.050 1.00 37.31 171 PRO A N 1
ATOM 1258 C CA . PRO A 1 171 ? 20.992 -17.655 21.951 1.00 37.31 171 PRO A CA 1
ATOM 1259 C C . PRO A 1 171 ? 19.483 -17.696 21.664 1.00 37.31 171 PRO A C 1
ATOM 1261 O O . PRO A 1 171 ? 19.066 -18.264 20.658 1.00 37.31 171 PRO A O 1
ATOM 1264 N N . GLY A 1 172 ? 18.667 -17.110 22.546 1.00 43.38 172 GLY A N 1
ATOM 1265 C CA . GLY A 1 172 ? 17.225 -16.931 22.325 1.00 43.38 172 GLY A CA 1
ATOM 1266 C C . GLY A 1 172 ? 16.277 -17.928 23.004 1.00 43.38 172 GLY A C 1
ATOM 1267 O O . GLY A 1 172 ? 15.076 -17.842 22.762 1.00 43.38 172 GLY A O 1
ATOM 1268 N N . ALA A 1 173 ? 16.744 -18.837 23.866 1.00 38.59 173 ALA A N 1
ATOM 1269 C CA . ALA A 1 173 ? 15.825 -19.652 24.668 1.00 38.59 173 ALA A CA 1
ATOM 1270 C C . ALA A 1 173 ? 15.233 -18.824 25.833 1.00 38.59 173 ALA A C 1
ATOM 1272 O O . ALA A 1 173 ? 15.998 -18.357 26.683 1.00 38.59 173 ALA A O 1
ATOM 1273 N N . PRO A 1 174 ? 13.901 -18.630 25.919 1.00 43.84 174 PRO A N 1
ATOM 1274 C CA . PRO A 1 174 ? 13.298 -18.031 27.101 1.00 43.84 174 PRO A CA 1
ATOM 1275 C C . PRO A 1 174 ? 13.466 -18.976 28.296 1.00 43.84 174 PRO A C 1
ATOM 1277 O O . PRO A 1 174 ? 13.285 -20.190 28.179 1.00 43.84 174 PRO A O 1
ATOM 1280 N N . ALA A 1 175 ? 13.807 -18.418 29.459 1.00 41.69 175 ALA A N 1
ATOM 1281 C CA . ALA A 1 175 ? 13.771 -19.175 30.703 1.00 41.69 175 ALA A CA 1
ATOM 1282 C C . ALA A 1 175 ? 12.323 -19.641 30.959 1.00 41.69 175 ALA A C 1
ATOM 1284 O O . ALA A 1 175 ? 11.399 -18.836 30.805 1.00 41.69 175 ALA A O 1
ATOM 1285 N N . PRO A 1 176 ? 12.092 -20.914 31.329 1.00 41.94 176 PRO A N 1
ATOM 1286 C CA . PRO A 1 176 ? 10.747 -21.373 31.644 1.00 41.94 176 PRO A CA 1
ATOM 1287 C C . PRO A 1 176 ? 10.196 -20.590 32.849 1.00 41.94 176 PRO A C 1
ATOM 1289 O O . PRO A 1 176 ? 10.954 -20.286 33.778 1.00 41.94 176 PRO A O 1
ATOM 1292 N N . PRO A 1 177 ? 8.892 -20.255 32.863 1.00 42.16 177 PRO A N 1
ATOM 1293 C CA . PRO A 1 177 ? 8.291 -19.574 33.998 1.00 42.16 177 PRO A CA 1
ATOM 1294 C C . PRO A 1 177 ? 8.383 -20.460 35.253 1.00 42.16 177 PRO A C 1
ATOM 1296 O O . PRO A 1 177 ? 8.274 -21.689 35.146 1.00 42.16 177 PRO A O 1
ATOM 1299 N N . PRO A 1 178 ? 8.554 -19.872 36.451 1.00 37.88 178 PRO A N 1
ATOM 1300 C CA . PRO A 1 178 ? 8.525 -20.633 37.694 1.00 37.88 178 PRO A CA 1
ATOM 1301 C C . PRO A 1 178 ? 7.205 -21.415 37.798 1.00 37.88 178 PRO A C 1
ATOM 1303 O O . PRO A 1 178 ? 6.133 -20.816 37.799 1.00 37.88 178 PRO A O 1
ATOM 1306 N N . GLY A 1 179 ? 7.280 -22.749 37.867 1.00 43.09 179 GLY A N 1
ATOM 1307 C CA . GLY A 1 179 ? 6.111 -23.624 38.042 1.00 43.09 179 GLY A CA 1
ATOM 1308 C C . GLY A 1 179 ? 5.559 -24.305 36.782 1.00 43.09 179 GLY A C 1
ATOM 1309 O O . GLY A 1 179 ? 4.507 -24.934 36.868 1.00 43.09 179 GLY A O 1
ATOM 1310 N N . ALA A 1 180 ? 6.237 -24.233 35.629 1.00 41.50 180 ALA A N 1
ATOM 1311 C CA . ALA A 1 180 ? 5.840 -25.028 34.464 1.00 41.50 180 ALA A CA 1
ATOM 1312 C C . ALA A 1 180 ? 6.010 -26.543 34.737 1.00 41.50 180 ALA A C 1
ATOM 1314 O O . ALA A 1 180 ? 7.091 -26.962 35.165 1.00 41.50 180 ALA A O 1
ATOM 1315 N N . PRO A 1 181 ? 4.984 -27.382 34.491 1.00 44.66 181 PRO A N 1
ATOM 1316 C CA . PRO A 1 181 ? 5.125 -28.828 34.603 1.00 44.66 181 PRO A CA 1
ATOM 1317 C C . PRO A 1 181 ? 6.139 -29.337 33.572 1.00 44.66 181 PRO A C 1
ATOM 1319 O O . PRO A 1 181 ? 6.112 -28.941 32.405 1.00 44.66 181 PRO A O 1
ATOM 1322 N N . ALA A 1 182 ? 7.046 -30.210 34.013 1.00 44.66 182 ALA A N 1
ATOM 1323 C CA . ALA A 1 182 ? 8.020 -30.840 33.132 1.00 44.66 182 ALA A CA 1
ATOM 1324 C C . ALA A 1 182 ? 7.301 -31.646 32.031 1.00 44.66 182 ALA A C 1
ATOM 1326 O O . ALA A 1 182 ? 6.294 -32.302 32.321 1.00 44.66 182 ALA A O 1
ATOM 1327 N N . PRO A 1 183 ? 7.792 -31.627 30.779 1.00 48.00 183 PRO A N 1
ATOM 1328 C CA . PRO A 1 183 ? 7.231 -32.465 29.731 1.00 48.00 183 PRO A CA 1
ATOM 1329 C C . PRO A 1 183 ? 7.362 -33.953 30.106 1.00 48.00 183 PRO A C 1
ATOM 1331 O O . PRO A 1 183 ? 8.319 -34.336 30.788 1.00 48.00 183 PRO A O 1
ATOM 1334 N N . PRO A 1 184 ? 6.414 -34.805 29.676 1.00 44.00 184 PRO A N 1
ATOM 1335 C CA . PRO A 1 184 ? 6.446 -36.228 29.981 1.00 44.00 184 PRO A CA 1
ATOM 1336 C C . PRO A 1 184 ? 7.725 -36.874 29.418 1.00 44.00 184 PRO A C 1
ATOM 1338 O O . PRO A 1 184 ? 8.135 -36.554 28.296 1.00 44.00 184 PRO A O 1
ATOM 1341 N N . PRO A 1 185 ? 8.366 -37.792 30.163 1.00 40.19 185 PRO A N 1
ATOM 1342 C CA . PRO A 1 185 ? 9.550 -38.488 29.679 1.00 40.19 185 PRO A CA 1
ATOM 1343 C C . PRO A 1 185 ? 9.196 -39.311 28.431 1.00 40.19 185 PRO A C 1
ATOM 1345 O O . PRO A 1 185 ? 8.320 -40.171 28.484 1.00 40.19 185 PRO A O 1
ATOM 1348 N N . GLY A 1 186 ? 9.870 -39.039 27.308 1.00 46.59 186 GLY A N 1
ATOM 1349 C CA . GLY A 1 186 ? 9.734 -39.810 26.064 1.00 46.59 186 GLY A CA 1
ATOM 1350 C C . GLY A 1 186 ? 9.264 -39.037 24.828 1.00 46.59 186 GLY A C 1
ATOM 1351 O O . GLY A 1 186 ? 9.217 -39.627 23.752 1.00 46.59 186 GLY A O 1
ATOM 1352 N N . ALA A 1 187 ? 8.956 -37.738 24.927 1.00 42.47 187 ALA A N 1
ATOM 1353 C CA . ALA A 1 187 ? 8.758 -36.921 23.729 1.00 42.47 187 ALA A CA 1
ATOM 1354 C C . ALA A 1 187 ? 10.113 -36.725 23.012 1.00 42.47 187 ALA A C 1
ATOM 1356 O O . ALA A 1 187 ? 11.039 -36.186 23.626 1.00 42.47 187 ALA A O 1
ATOM 1357 N N . PRO A 1 188 ? 10.276 -37.165 21.749 1.00 44.19 188 PRO A N 1
ATOM 1358 C CA . PRO A 1 188 ? 11.515 -36.937 21.021 1.00 44.19 188 PRO A CA 1
ATOM 1359 C C . PRO A 1 188 ? 11.712 -35.431 20.830 1.00 44.19 188 PRO A C 1
ATOM 1361 O O . PRO A 1 188 ? 10.829 -34.736 20.327 1.00 44.19 188 PRO A O 1
ATOM 1364 N N . ALA A 1 189 ? 12.874 -34.924 21.244 1.00 45.53 189 ALA A N 1
ATOM 1365 C CA . ALA A 1 189 ? 13.280 -33.568 20.909 1.00 45.53 189 ALA A CA 1
ATOM 1366 C C . ALA A 1 189 ? 13.362 -33.441 19.374 1.00 45.53 189 ALA A C 1
ATOM 1368 O O . ALA A 1 189 ? 13.857 -34.369 18.723 1.00 45.53 189 ALA A O 1
ATOM 1369 N N . PRO A 1 190 ? 12.890 -32.332 18.775 1.00 46.44 190 PRO A N 1
ATOM 1370 C CA . PRO A 1 190 ? 13.087 -32.106 17.351 1.00 46.44 190 PRO A CA 1
ATOM 1371 C C . PRO A 1 190 ? 14.594 -32.134 17.038 1.00 46.44 190 PRO A C 1
ATOM 1373 O O . PRO A 1 190 ? 15.391 -31.640 17.844 1.00 46.44 190 PRO A O 1
ATOM 1376 N N . PRO A 1 191 ? 15.012 -32.730 15.907 1.00 42.34 191 PRO A N 1
ATOM 1377 C CA . PRO A 1 191 ? 16.424 -32.837 15.571 1.00 42.34 191 PRO A CA 1
ATOM 1378 C C . PRO A 1 191 ? 17.054 -31.436 15.483 1.00 42.34 191 PRO A C 1
ATOM 1380 O O . PRO A 1 191 ? 16.457 -30.531 14.888 1.00 42.34 191 PRO A O 1
ATOM 1383 N N . PRO A 1 192 ? 18.252 -31.226 16.059 1.00 38.62 192 PRO A N 1
ATOM 1384 C CA . PRO A 1 192 ? 18.947 -29.952 15.953 1.00 38.62 192 PRO A CA 1
ATOM 1385 C C . PRO A 1 192 ? 19.242 -29.656 14.476 1.00 38.62 192 PRO A C 1
ATOM 1387 O O . PRO A 1 192 ? 19.855 -30.467 13.787 1.00 38.62 192 PRO A O 1
ATOM 1390 N N . GLY A 1 193 ? 18.783 -28.500 13.987 1.00 40.97 193 GLY A N 1
ATOM 1391 C CA . GLY A 1 193 ? 18.995 -28.064 12.602 1.00 40.97 193 GLY A CA 1
ATOM 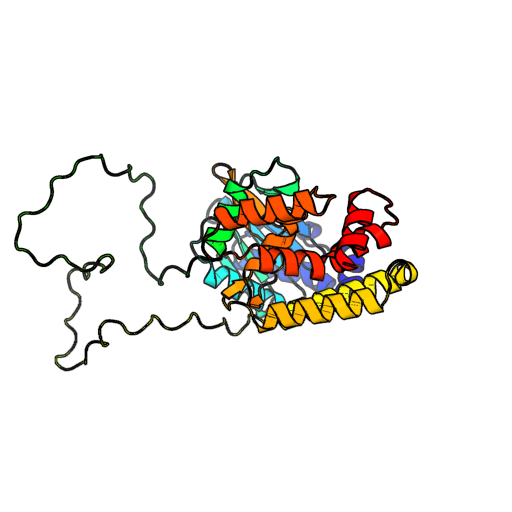1392 C C . GLY A 1 193 ? 17.840 -28.330 11.632 1.00 40.97 193 GLY A C 1
ATOM 1393 O O . GLY A 1 193 ? 18.018 -28.109 10.436 1.00 40.97 193 GLY A O 1
ATOM 1394 N N . ALA A 1 194 ? 16.660 -28.756 12.101 1.00 38.78 194 ALA A N 1
ATOM 1395 C CA . ALA A 1 194 ? 15.465 -28.682 11.261 1.00 38.78 194 ALA A CA 1
ATOM 1396 C C . ALA A 1 194 ? 15.232 -27.209 10.860 1.00 38.78 194 ALA A C 1
ATOM 1398 O O . ALA A 1 194 ? 15.157 -26.358 11.754 1.00 38.78 194 ALA A O 1
ATOM 1399 N N . PRO A 1 195 ? 15.162 -26.874 9.555 1.00 44.81 195 PRO A N 1
ATOM 1400 C CA . PRO A 1 195 ? 14.847 -25.516 9.141 1.00 44.81 195 PRO A CA 1
ATOM 1401 C C . PRO A 1 195 ? 13.511 -25.126 9.771 1.00 44.81 195 PRO A C 1
ATOM 1403 O O . PRO A 1 195 ? 12.576 -25.932 9.787 1.00 44.81 195 PRO A O 1
ATOM 1406 N N . ALA A 1 196 ? 13.430 -23.906 10.310 1.00 48.72 196 ALA A N 1
ATOM 1407 C CA . ALA A 1 196 ? 12.145 -23.357 10.718 1.00 48.72 196 ALA A CA 1
ATOM 1408 C C . ALA A 1 196 ? 11.165 -23.531 9.543 1.00 48.72 196 ALA A C 1
ATOM 1410 O O . ALA A 1 196 ? 11.575 -23.308 8.395 1.00 48.72 196 ALA A O 1
ATOM 1411 N N . PRO A 1 197 ? 9.920 -23.980 9.791 1.00 48.69 197 PRO A N 1
ATOM 1412 C CA . PRO A 1 197 ? 8.946 -24.123 8.722 1.00 48.69 197 PRO A CA 1
ATOM 1413 C C . PRO A 1 197 ? 8.876 -22.803 7.957 1.00 48.69 197 PRO A C 1
ATOM 1415 O O . PRO A 1 197 ? 8.845 -21.728 8.563 1.00 48.69 197 PRO A O 1
ATOM 1418 N N . LEU A 1 198 ? 8.928 -22.891 6.625 1.00 54.59 198 LEU A N 1
ATOM 1419 C CA . LEU A 1 198 ? 8.768 -21.718 5.777 1.00 54.59 198 LEU A CA 1
ATOM 1420 C C . LEU A 1 198 ? 7.468 -21.019 6.184 1.00 54.59 198 LEU A C 1
ATOM 1422 O O . LEU A 1 198 ? 6.478 -21.710 6.440 1.00 54.59 198 LEU A O 1
ATOM 1426 N N . PRO A 1 199 ? 7.457 -19.681 6.270 1.00 65.31 199 PRO A N 1
ATOM 1427 C CA . PRO A 1 199 ? 6.257 -18.973 6.669 1.00 65.31 199 PRO A CA 1
ATOM 1428 C C . PRO A 1 199 ? 5.131 -19.341 5.698 1.00 65.31 199 PRO A C 1
ATOM 1430 O O . PRO A 1 199 ? 5.292 -19.271 4.478 1.00 65.31 199 PRO A O 1
ATOM 1433 N N . GLU A 1 200 ? 4.009 -19.807 6.239 1.00 75.25 200 GLU A N 1
ATOM 1434 C CA . GLU A 1 200 ? 2.853 -20.168 5.431 1.00 75.25 200 GLU A CA 1
ATOM 1435 C C . GLU A 1 200 ? 2.075 -18.913 5.040 1.00 75.25 200 GLU A C 1
ATOM 1437 O O . GLU A 1 200 ? 1.947 -17.956 5.807 1.00 75.25 200 GLU A O 1
ATOM 1442 N N . ARG A 1 201 ? 1.518 -18.927 3.828 1.00 83.62 201 ARG A N 1
ATOM 1443 C CA . ARG A 1 201 ? 0.657 -17.848 3.351 1.00 83.62 201 ARG A CA 1
ATOM 1444 C C . ARG A 1 201 ? -0.609 -17.776 4.214 1.00 83.62 201 ARG A C 1
ATOM 1446 O O . ARG A 1 201 ? -1.329 -18.777 4.265 1.00 83.62 201 ARG A O 1
ATOM 1453 N N . PRO A 1 202 ? -0.970 -16.610 4.782 1.00 84.25 202 PRO A N 1
ATOM 1454 C CA . PRO A 1 202 ? -2.259 -16.455 5.447 1.00 84.25 202 PRO A CA 1
ATOM 1455 C C . PRO A 1 202 ? -3.407 -16.811 4.482 1.00 84.25 202 PRO A C 1
ATOM 1457 O O . PRO A 1 202 ? -3.403 -16.312 3.355 1.00 84.25 202 PRO A O 1
ATOM 1460 N N . PRO A 1 203 ? -4.407 -17.626 4.875 1.00 81.75 203 PRO A N 1
ATOM 1461 C CA . PRO A 1 203 ? -5.418 -18.147 3.947 1.00 81.75 203 PRO A CA 1
ATOM 1462 C C . PRO A 1 203 ? -6.181 -17.080 3.151 1.00 81.75 203 PRO A C 1
ATOM 1464 O O . PRO A 1 203 ? -6.549 -17.319 2.003 1.00 81.75 203 PRO A O 1
ATOM 1467 N N . ALA A 1 204 ? -6.402 -15.905 3.749 1.00 89.25 204 ALA A N 1
ATOM 1468 C CA . ALA A 1 204 ? -7.086 -14.789 3.102 1.00 89.25 204 ALA A CA 1
ATOM 1469 C C . ALA A 1 204 ? -6.203 -14.031 2.096 1.00 89.25 204 ALA A C 1
ATOM 1471 O O . ALA A 1 204 ? -6.737 -13.367 1.220 1.00 89.25 204 ALA A O 1
ATOM 1472 N N . VAL A 1 205 ? -4.872 -14.121 2.192 1.00 92.44 205 VAL A N 1
ATOM 1473 C CA . VAL A 1 205 ? -3.946 -13.340 1.362 1.00 92.44 205 VAL A CA 1
ATOM 1474 C C . VAL A 1 205 ? -3.752 -14.015 0.004 1.00 92.44 205 VAL A C 1
ATOM 1476 O O . VAL A 1 205 ? -3.319 -15.166 -0.104 1.00 92.44 205 VAL A O 1
ATOM 1479 N N . GLN A 1 206 ? -4.055 -13.287 -1.068 1.00 93.94 206 GLN A N 1
ATOM 1480 C CA . GLN A 1 206 ? -3.936 -13.774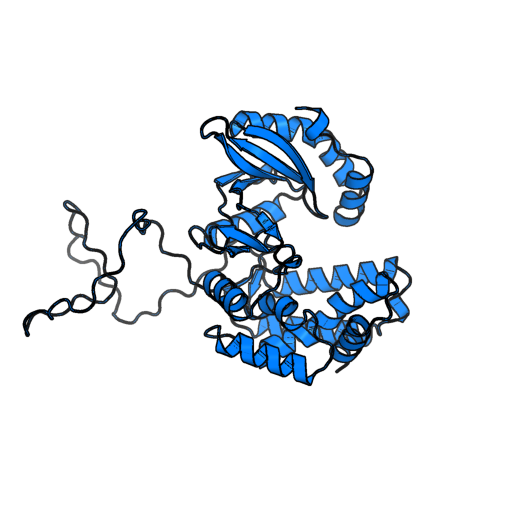 -2.444 1.00 93.94 206 GLN A CA 1
ATOM 1481 C C . GLN A 1 206 ? -2.475 -13.844 -2.931 1.00 93.94 206 GLN A C 1
ATOM 1483 O O . GLN A 1 206 ? -1.608 -13.162 -2.384 1.00 93.94 206 GLN A O 1
ATOM 1488 N N . PRO A 1 207 ? -2.154 -14.646 -3.962 1.00 95.38 207 PRO A N 1
ATOM 1489 C CA . PRO A 1 207 ? -0.823 -14.632 -4.566 1.00 95.38 207 PRO A CA 1
ATOM 1490 C C . PRO A 1 207 ? -0.522 -13.280 -5.231 1.00 95.38 207 PRO A C 1
ATOM 1492 O O . PRO A 1 207 ? -1.415 -12.661 -5.813 1.00 95.38 207 PRO A O 1
ATOM 1495 N N . LEU A 1 208 ? 0.745 -12.854 -5.235 1.00 96.75 208 LEU A N 1
ATOM 1496 C CA . LEU A 1 208 ? 1.174 -11.606 -5.886 1.00 96.75 208 LEU A CA 1
ATOM 1497 C C . LEU A 1 208 ? 0.823 -11.558 -7.376 1.00 96.75 208 LEU A C 1
ATOM 1499 O O . LEU A 1 208 ? 0.419 -10.507 -7.867 1.00 96.75 208 LEU A O 1
ATOM 1503 N N . ALA A 1 209 ? 0.859 -12.695 -8.073 1.00 96.62 209 ALA A N 1
ATOM 1504 C CA . ALA A 1 209 ? 0.416 -12.781 -9.463 1.00 96.62 209 ALA A CA 1
ATOM 15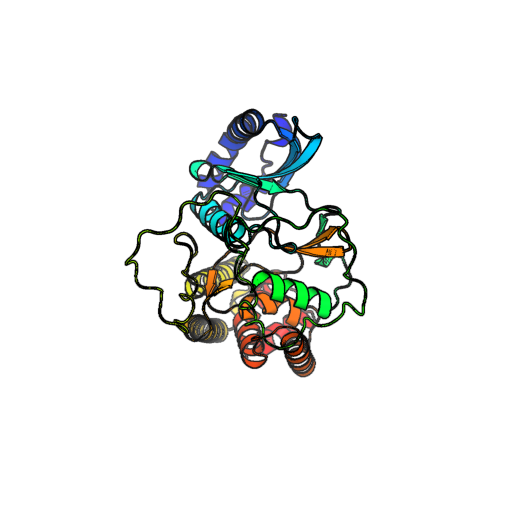05 C C . ALA A 1 209 ? -1.037 -12.296 -9.645 1.00 96.62 209 ALA A C 1
ATOM 1507 O O . ALA A 1 209 ? -1.332 -11.560 -10.581 1.00 96.62 209 ALA A O 1
ATOM 1508 N N . GLN A 1 210 ? -1.942 -12.611 -8.712 1.00 95.81 210 GLN A N 1
ATOM 1509 C CA . GLN A 1 210 ? -3.334 -12.157 -8.779 1.00 95.81 210 GLN A CA 1
ATOM 1510 C C . GLN A 1 210 ? -3.457 -10.639 -8.560 1.00 95.81 210 GLN A C 1
ATOM 1512 O O . GLN A 1 210 ? -4.257 -9.974 -9.225 1.00 95.81 210 GLN A O 1
ATOM 1517 N N . ARG A 1 211 ? -2.624 -10.067 -7.680 1.00 95.69 211 ARG A N 1
ATOM 1518 C CA . ARG A 1 211 ? -2.527 -8.613 -7.485 1.00 95.69 211 ARG A CA 1
ATOM 1519 C C . ARG A 1 211 ? -1.992 -7.915 -8.737 1.00 95.69 211 ARG A C 1
ATOM 1521 O O . ARG A 1 211 ? -2.570 -6.910 -9.152 1.00 95.69 211 ARG A O 1
ATOM 1528 N N . VAL A 1 212 ? -0.953 -8.462 -9.367 1.00 97.38 212 VAL A N 1
ATOM 1529 C CA . VAL A 1 212 ? -0.428 -7.984 -10.656 1.00 97.38 212 VAL A CA 1
ATOM 1530 C C . VAL A 1 212 ? -1.541 -7.973 -11.702 1.00 97.38 212 VAL A C 1
ATOM 1532 O O . VAL A 1 212 ? -1.809 -6.933 -12.305 1.00 97.38 212 VAL A O 1
ATOM 1535 N N . GLU A 1 213 ? -2.276 -9.074 -11.852 1.00 97.25 213 GLU A N 1
ATOM 1536 C CA . GLU A 1 213 ? -3.381 -9.147 -12.812 1.00 97.25 213 GLU A CA 1
ATOM 1537 C C . GLU A 1 213 ? -4.461 -8.097 -12.568 1.00 97.25 213 GLU A C 1
ATOM 1539 O O . GLU A 1 213 ? -4.949 -7.436 -13.494 1.00 97.25 213 GLU A O 1
ATOM 1544 N N . PHE A 1 214 ? -4.817 -7.899 -11.299 1.00 93.88 214 PHE A N 1
ATOM 1545 C CA . PHE A 1 214 ? -5.754 -6.860 -10.910 1.00 93.88 214 PHE A CA 1
ATOM 1546 C C . PHE A 1 214 ? -5.277 -5.469 -11.359 1.00 93.88 214 PHE A C 1
ATOM 1548 O O . PHE A 1 214 ? -6.067 -4.720 -11.945 1.00 93.88 214 PHE A O 1
ATOM 1555 N N . LEU A 1 215 ? -4.006 -5.135 -11.115 1.00 95.25 215 LEU A N 1
ATOM 1556 C CA . LEU A 1 215 ? -3.420 -3.839 -11.457 1.00 95.25 215 LEU A CA 1
ATOM 1557 C C . LEU A 1 215 ? -3.407 -3.592 -12.971 1.00 95.25 215 LEU A C 1
ATOM 1559 O O . LEU A 1 215 ? -3.853 -2.535 -13.423 1.00 95.25 215 LEU A O 1
ATOM 1563 N N . PHE A 1 216 ? -2.985 -4.573 -13.771 1.00 95.62 216 PHE A N 1
ATOM 1564 C CA . PHE A 1 216 ? -2.963 -4.450 -15.233 1.00 95.62 216 PHE A CA 1
ATOM 1565 C C . PHE A 1 216 ? -4.364 -4.315 -15.832 1.00 95.62 216 PHE A C 1
ATOM 1567 O O . PHE A 1 216 ? -4.594 -3.476 -16.713 1.00 95.62 216 PHE A O 1
ATOM 1574 N N . ARG A 1 217 ? -5.339 -5.076 -15.323 1.00 93.00 217 ARG A N 1
ATOM 1575 C CA . ARG A 1 217 ? -6.745 -4.946 -15.728 1.00 93.00 217 ARG A CA 1
ATOM 1576 C C . ARG A 1 217 ? -7.301 -3.563 -15.389 1.00 93.00 217 ARG A C 1
ATOM 1578 O O . ARG A 1 217 ? -7.997 -2.967 -16.212 1.00 93.00 217 ARG A O 1
ATOM 1585 N N . LEU A 1 218 ? -7.000 -3.040 -14.198 1.00 88.75 218 LEU A N 1
ATOM 1586 C CA . LEU A 1 218 ? -7.430 -1.704 -13.781 1.00 88.75 218 LEU A CA 1
ATOM 1587 C C . LEU A 1 218 ? -6.828 -0.617 -14.680 1.00 88.75 218 LEU A C 1
ATOM 1589 O O . LEU A 1 218 ? -7.550 0.267 -15.138 1.00 88.75 218 LEU A O 1
ATOM 1593 N N . THR A 1 219 ? -5.533 -0.706 -14.977 1.00 91.12 219 THR A N 1
ATOM 1594 C CA . THR A 1 219 ? -4.847 0.225 -15.880 1.00 91.12 219 THR A CA 1
ATOM 1595 C C . THR A 1 219 ? -5.423 0.180 -17.292 1.00 91.12 219 THR A C 1
ATOM 1597 O O . THR A 1 219 ? -5.715 1.232 -17.859 1.00 91.12 219 THR A O 1
ATOM 1600 N N . SER A 1 220 ? -5.688 -1.015 -17.826 1.00 89.50 220 SER A N 1
ATOM 1601 C CA . SER A 1 220 ? -6.319 -1.185 -19.144 1.00 89.50 220 SER A CA 1
ATOM 1602 C C . SER A 1 220 ? -7.682 -0.489 -19.211 1.00 89.50 220 SER A C 1
ATOM 1604 O O . SER A 1 220 ? -7.967 0.247 -20.154 1.00 89.50 220 SER A O 1
ATOM 1606 N N . ARG A 1 221 ? -8.514 -0.660 -18.172 1.00 86.50 221 ARG A N 1
ATOM 1607 C CA . ARG A 1 221 ? -9.825 0.003 -18.075 1.00 86.50 221 ARG A CA 1
ATOM 1608 C C . ARG A 1 221 ? -9.700 1.523 -18.018 1.00 86.50 221 ARG A C 1
ATOM 1610 O O . ARG A 1 221 ? -10.466 2.210 -18.685 1.00 86.50 221 ARG A O 1
ATOM 1617 N N . ARG A 1 222 ? -8.738 2.048 -17.251 1.00 85.88 222 ARG A N 1
ATOM 1618 C CA . ARG A 1 222 ? -8.490 3.497 -17.149 1.00 85.88 222 ARG A CA 1
ATOM 1619 C C . ARG A 1 222 ? -8.100 4.102 -18.497 1.00 85.88 222 ARG A C 1
ATOM 1621 O O . ARG A 1 222 ? -8.700 5.093 -18.891 1.00 85.88 222 ARG A O 1
ATOM 1628 N N . LEU A 1 223 ? -7.161 3.475 -19.209 1.00 86.94 223 LEU A N 1
ATOM 1629 C CA . LEU A 1 223 ? -6.709 3.926 -20.531 1.00 86.94 223 LEU A CA 1
ATOM 1630 C C . LEU A 1 223 ? -7.821 3.878 -21.589 1.00 86.94 223 LEU A C 1
ATOM 1632 O O . LEU A 1 223 ? -7.899 4.756 -22.448 1.00 86.94 223 LEU A O 1
ATOM 1636 N N . ALA A 1 224 ? -8.688 2.864 -21.528 1.00 84.81 224 ALA A N 1
ATOM 1637 C CA . ALA A 1 224 ? -9.854 2.784 -22.401 1.00 84.81 224 ALA A CA 1
ATOM 1638 C C . ALA A 1 224 ? -10.858 3.910 -22.097 1.00 84.81 224 ALA A C 1
ATOM 1640 O O . ALA A 1 224 ? -11.318 4.590 -23.011 1.00 84.81 224 ALA A O 1
ATOM 1641 N N . ALA A 1 225 ? -11.155 4.148 -20.815 1.00 82.94 225 ALA A N 1
ATOM 1642 C CA . ALA A 1 225 ? -12.122 5.158 -20.383 1.00 82.94 225 ALA A CA 1
ATOM 1643 C C . ALA A 1 225 ? -11.660 6.606 -20.631 1.00 82.94 225 ALA A C 1
ATOM 1645 O O . ALA A 1 225 ? -12.489 7.479 -20.868 1.00 82.94 225 ALA A O 1
ATOM 1646 N N . SER A 1 226 ? -10.354 6.881 -20.598 1.00 83.00 226 SER A N 1
ATOM 1647 C CA . SER A 1 226 ? -9.801 8.218 -20.856 1.00 83.00 226 SER A CA 1
ATOM 1648 C C . SER A 1 226 ? -9.762 8.599 -22.342 1.00 83.00 226 SER A C 1
ATOM 1650 O O . SER A 1 226 ? -9.456 9.749 -22.668 1.00 83.00 226 SER A O 1
ATOM 1652 N N . GLY A 1 227 ? -10.002 7.648 -23.254 1.00 79.69 227 GLY A N 1
ATOM 1653 C CA . GLY A 1 227 ? -9.798 7.840 -24.692 1.00 79.69 227 GLY A CA 1
ATOM 1654 C C . GLY A 1 227 ? -8.326 8.033 -25.082 1.00 79.69 227 GLY A C 1
ATOM 1655 O O . GLY A 1 227 ? -8.034 8.439 -26.203 1.00 79.69 227 GLY A O 1
ATOM 1656 N N . THR A 1 228 ? -7.386 7.753 -24.171 1.00 78.06 228 THR A N 1
ATOM 1657 C CA . THR A 1 228 ? -5.936 7.878 -24.401 1.00 78.06 228 THR A CA 1
ATOM 1658 C C . THR A 1 228 ? -5.268 6.537 -24.693 1.00 78.06 228 THR A C 1
ATOM 1660 O O . THR A 1 228 ? -4.044 6.448 -24.662 1.00 78.06 228 THR A O 1
ATOM 1663 N N . GLY A 1 229 ? -6.045 5.485 -24.965 1.00 66.44 229 GLY A N 1
ATOM 1664 C CA . GLY A 1 229 ? -5.529 4.137 -25.217 1.00 66.44 229 GLY A CA 1
ATOM 1665 C C . GLY A 1 229 ? -4.509 4.058 -26.357 1.00 66.44 229 GLY A C 1
ATOM 1666 O O . GLY A 1 229 ? -3.631 3.212 -26.312 1.00 66.44 229 GLY A O 1
ATOM 1667 N N . GLY A 1 230 ? -4.560 4.974 -27.331 1.00 70.81 230 GLY A N 1
ATOM 1668 C CA . GLY A 1 230 ? -3.573 5.044 -28.416 1.00 70.81 230 GLY A CA 1
ATOM 1669 C C . GLY A 1 230 ? -2.210 5.633 -28.025 1.00 70.81 230 GLY A C 1
ATOM 1670 O O . GLY A 1 230 ? -1.289 5.582 -28.830 1.00 70.81 230 GLY A O 1
ATOM 1671 N N . LEU A 1 231 ? -2.068 6.200 -26.819 1.00 74.69 231 LEU A N 1
ATOM 1672 C CA . LEU A 1 231 ? -0.809 6.798 -26.344 1.00 74.69 231 LEU A CA 1
ATOM 1673 C C . LEU A 1 231 ? 0.144 5.780 -25.700 1.00 74.69 231 LEU A C 1
ATOM 1675 O O . LEU A 1 231 ? 1.294 6.118 -25.430 1.00 74.69 231 LEU A O 1
ATOM 1679 N N . LEU A 1 232 ? -0.314 4.550 -25.456 1.00 80.62 232 LEU A N 1
ATOM 1680 C CA . LEU A 1 232 ? 0.523 3.445 -25.002 1.00 80.62 232 LEU A CA 1
ATOM 1681 C C . LEU A 1 232 ? 0.217 2.215 -25.856 1.00 80.62 232 LEU A C 1
ATOM 1683 O O . LEU A 1 232 ? -0.925 1.766 -25.901 1.00 80.62 232 LEU A O 1
ATOM 1687 N N . ASP A 1 233 ? 1.234 1.671 -26.521 1.00 85.44 233 ASP A N 1
ATOM 1688 C CA . ASP A 1 233 ? 1.084 0.487 -27.367 1.00 85.44 233 ASP A CA 1
ATOM 1689 C C . ASP A 1 233 ? 0.546 -0.706 -26.541 1.00 85.44 233 ASP A C 1
ATOM 1691 O O . ASP A 1 233 ? 1.173 -1.099 -25.547 1.00 85.44 233 ASP A O 1
ATOM 1695 N N . PRO A 1 234 ? -0.590 -1.322 -26.927 1.00 86.06 234 PRO A N 1
ATOM 1696 C CA . PRO A 1 234 ? -1.107 -2.521 -26.271 1.00 86.06 234 PRO A CA 1
ATOM 1697 C C . PRO A 1 234 ? -0.082 -3.658 -26.160 1.00 86.06 234 PRO A C 1
ATOM 1699 O O . PRO A 1 234 ? -0.116 -4.419 -25.190 1.00 86.06 234 PRO A O 1
ATOM 1702 N N . ALA A 1 235 ? 0.857 -3.767 -27.105 1.00 90.12 235 ALA A N 1
ATOM 1703 C CA . ALA A 1 235 ? 1.927 -4.756 -27.047 1.00 90.12 235 ALA A CA 1
ATOM 1704 C C . ALA A 1 235 ? 2.923 -4.468 -25.910 1.00 90.12 235 ALA A C 1
ATOM 1706 O O . ALA A 1 235 ? 3.403 -5.409 -25.278 1.00 90.12 235 ALA A O 1
ATOM 1707 N N . VAL A 1 236 ? 3.199 -3.193 -25.604 1.00 91.12 236 VAL A N 1
ATOM 1708 C CA . VAL A 1 236 ? 4.011 -2.795 -24.438 1.00 91.12 236 VAL A CA 1
ATOM 1709 C C . VAL A 1 236 ? 3.308 -3.214 -23.149 1.00 91.12 236 VAL A C 1
ATOM 1711 O O . VAL A 1 236 ? 3.922 -3.850 -22.295 1.00 91.12 236 VAL A O 1
ATOM 1714 N N . LEU A 1 237 ? 2.002 -2.948 -23.035 1.00 91.62 237 LEU A N 1
ATOM 1715 C CA . LEU A 1 237 ? 1.214 -3.355 -21.868 1.00 91.62 237 LEU A CA 1
ATOM 1716 C C . LEU A 1 237 ? 1.197 -4.884 -21.687 1.00 91.62 237 LEU A C 1
ATOM 1718 O O . LEU A 1 237 ? 1.329 -5.371 -20.565 1.00 91.62 237 LEU A O 1
ATOM 1722 N N . GLY A 1 238 ? 1.074 -5.639 -22.783 1.00 94.31 238 GLY A N 1
ATOM 1723 C CA . GLY A 1 238 ? 1.128 -7.103 -22.776 1.00 94.31 238 GLY A CA 1
ATOM 1724 C C . GLY A 1 238 ? 2.487 -7.662 -22.344 1.00 94.31 238 GLY A C 1
ATOM 1725 O O . GLY A 1 238 ? 2.529 -8.553 -21.497 1.00 94.31 238 GLY A O 1
ATOM 1726 N N . ARG A 1 239 ? 3.597 -7.117 -22.868 1.00 95.88 239 ARG A N 1
ATOM 1727 C CA . ARG A 1 239 ? 4.959 -7.517 -22.464 1.00 95.88 239 ARG A CA 1
ATOM 1728 C C . ARG A 1 239 ? 5.238 -7.195 -20.999 1.00 95.88 239 ARG A C 1
ATOM 1730 O O . ARG A 1 239 ? 5.704 -8.063 -20.269 1.00 95.88 239 ARG A O 1
ATOM 1737 N N . ALA A 1 240 ? 4.887 -5.986 -20.563 1.00 96.88 240 ALA A N 1
ATOM 1738 C CA . ALA A 1 240 ? 5.036 -5.554 -19.177 1.00 96.88 240 ALA A CA 1
ATOM 1739 C C . ALA A 1 240 ? 4.242 -6.451 -18.209 1.00 96.88 240 ALA A C 1
ATOM 1741 O O . ALA A 1 240 ? 4.739 -6.812 -17.145 1.00 96.88 240 ALA A O 1
ATOM 1742 N N . ARG A 1 241 ? 3.031 -6.872 -18.605 1.00 97.50 241 ARG A N 1
ATOM 1743 C CA . ARG A 1 241 ? 2.222 -7.832 -17.841 1.00 97.50 241 ARG A CA 1
ATOM 1744 C C . ARG A 1 241 ? 2.910 -9.188 -17.724 1.00 97.50 241 ARG A C 1
ATOM 1746 O O . ARG A 1 241 ? 2.982 -9.713 -16.621 1.00 97.50 241 ARG A O 1
ATOM 1753 N N . GLY A 1 242 ? 3.409 -9.739 -18.833 1.00 97.69 242 GLY A N 1
ATOM 1754 C CA . GLY A 1 242 ? 4.139 -11.012 -18.835 1.00 97.69 242 GLY A CA 1
ATOM 1755 C C . GLY A 1 242 ? 5.347 -10.975 -17.899 1.00 97.69 242 GLY A C 1
ATOM 1756 O O . GLY A 1 242 ? 5.421 -11.771 -16.971 1.00 97.69 242 GLY A O 1
ATOM 1757 N N . ALA A 1 243 ? 6.203 -9.961 -18.047 1.00 97.38 243 ALA A N 1
ATOM 1758 C CA . ALA A 1 243 ? 7.382 -9.786 -17.200 1.00 97.38 243 ALA A CA 1
ATOM 1759 C C . ALA A 1 243 ? 7.035 -9.644 -15.703 1.00 97.38 243 ALA A C 1
ATOM 1761 O O . ALA A 1 243 ? 7.705 -10.225 -14.850 1.00 97.38 243 ALA A O 1
ATOM 1762 N N . ALA A 1 244 ? 5.958 -8.924 -15.363 1.00 98.12 244 ALA A N 1
ATOM 1763 C CA . ALA A 1 244 ? 5.479 -8.826 -13.983 1.00 98.12 244 ALA A CA 1
ATOM 1764 C C . ALA A 1 244 ? 4.993 -10.177 -13.422 1.00 98.12 244 ALA A C 1
ATOM 1766 O O . ALA A 1 244 ? 5.186 -10.457 -12.239 1.00 98.12 244 ALA A O 1
ATOM 1767 N N . LEU A 1 245 ? 4.349 -11.011 -14.245 1.00 98.06 245 LEU A N 1
ATOM 1768 C CA . LEU A 1 245 ? 3.883 -12.342 -13.840 1.00 98.06 245 LEU A CA 1
ATOM 1769 C C . LEU A 1 245 ? 5.039 -13.330 -13.663 1.00 98.06 245 LEU A C 1
ATOM 1771 O O . LEU A 1 245 ? 5.008 -14.119 -12.716 1.00 98.06 245 LEU A O 1
ATOM 1775 N N . ASP A 1 246 ? 6.063 -13.246 -14.509 1.00 97.19 246 ASP A N 1
ATOM 1776 C CA . ASP A 1 246 ? 7.288 -14.038 -14.375 1.00 97.19 246 ASP A CA 1
ATOM 1777 C C . ASP A 1 246 ? 8.005 -13.679 -13.063 1.00 97.19 246 ASP A C 1
ATOM 1779 O O . ASP A 1 246 ? 8.289 -14.548 -12.236 1.00 97.19 246 ASP A O 1
ATOM 1783 N N . LEU A 1 247 ? 8.172 -12.378 -12.782 1.00 97.12 247 LEU A N 1
ATOM 1784 C CA . LEU A 1 247 ? 8.724 -11.905 -11.508 1.00 97.12 247 LEU A CA 1
ATOM 1785 C C . LEU A 1 247 ? 7.894 -12.376 -10.306 1.00 97.12 247 LEU A C 1
ATOM 1787 O O . LEU A 1 247 ? 8.468 -12.838 -9.319 1.00 97.12 247 LEU A O 1
ATOM 1791 N N . ALA A 1 248 ? 6.561 -12.299 -10.378 1.00 95.88 248 ALA A N 1
ATOM 1792 C CA . ALA A 1 248 ? 5.681 -12.775 -9.309 1.00 95.88 248 ALA A CA 1
ATOM 1793 C C . ALA A 1 248 ? 5.803 -14.286 -9.048 1.00 95.88 248 ALA A C 1
ATOM 1795 O O . ALA A 1 248 ? 5.575 -14.725 -7.918 1.00 95.88 248 ALA A O 1
ATOM 1796 N N . SER A 1 249 ? 6.116 -15.074 -10.078 1.00 91.25 249 SER A N 1
ATOM 1797 C CA . SER A 1 249 ? 6.145 -16.540 -10.016 1.00 91.25 249 SER A CA 1
ATOM 1798 C C . SER A 1 249 ? 7.482 -17.077 -9.504 1.00 91.25 249 SER A C 1
ATOM 1800 O O . SER A 1 249 ? 7.486 -17.992 -8.674 1.00 91.25 249 SER A O 1
ATOM 1802 N N . ASP A 1 250 ? 8.583 -16.457 -9.936 1.00 88.88 250 ASP A N 1
ATOM 1803 C CA . ASP A 1 250 ? 9.960 -16.915 -9.693 1.00 88.88 250 ASP A CA 1
ATOM 1804 C C . ASP A 1 250 ? 10.637 -16.222 -8.496 1.00 88.88 250 ASP A C 1
ATOM 1806 O O . ASP A 1 250 ? 11.820 -16.430 -8.216 1.00 88.88 250 ASP A O 1
ATOM 1810 N N . GLY A 1 251 ? 9.916 -15.342 -7.801 1.00 85.44 251 GLY A N 1
ATOM 1811 C CA . GLY A 1 251 ? 10.434 -14.588 -6.663 1.00 85.44 251 GLY A CA 1
ATOM 1812 C C . GLY A 1 251 ? 10.388 -15.321 -5.319 1.00 85.44 251 GLY A C 1
ATOM 1813 O O . GLY A 1 251 ? 9.713 -16.347 -5.172 1.00 85.44 251 GLY A O 1
ATOM 1814 N N . PRO A 1 252 ? 11.054 -14.758 -4.291 1.00 89.12 252 PRO A N 1
ATOM 1815 C CA . PRO A 1 252 ? 10.821 -15.139 -2.902 1.00 89.12 252 PRO A CA 1
ATOM 1816 C C . PRO A 1 252 ? 9.335 -15.030 -2.549 1.00 89.12 252 PRO A C 1
ATOM 1818 O O . PRO A 1 252 ? 8.594 -14.270 -3.165 1.00 89.12 252 PRO A O 1
ATOM 1821 N N . ARG A 1 253 ? 8.888 -15.783 -1.543 1.00 89.25 253 ARG A N 1
ATOM 1822 C CA . ARG A 1 253 ? 7.484 -15.798 -1.120 1.00 89.25 253 ARG A CA 1
ATOM 1823 C C . ARG A 1 253 ? 7.362 -15.345 0.324 1.00 89.25 253 ARG A C 1
ATOM 1825 O O . ARG A 1 253 ? 7.681 -16.100 1.235 1.00 89.25 253 ARG A O 1
ATOM 1832 N N . THR A 1 254 ? 6.905 -14.115 0.506 1.00 93.31 254 THR A N 1
ATOM 1833 C CA . THR A 1 254 ? 6.590 -13.533 1.811 1.00 93.31 254 THR A CA 1
ATOM 1834 C C . THR A 1 254 ? 5.346 -12.654 1.709 1.00 93.31 254 THR A C 1
ATOM 1836 O O . THR A 1 254 ? 4.770 -12.493 0.628 1.00 93.31 254 THR A O 1
ATOM 1839 N N . LEU A 1 255 ? 4.912 -12.106 2.838 1.00 95.31 255 LEU A N 1
ATOM 1840 C CA . LEU A 1 255 ? 3.849 -11.120 2.879 1.00 95.31 255 LEU A CA 1
ATOM 1841 C C . LEU A 1 255 ? 4.354 -9.785 2.315 1.00 95.31 255 LEU A C 1
ATOM 1843 O O . LEU A 1 255 ? 5.362 -9.246 2.762 1.00 95.31 255 LEU A O 1
ATOM 1847 N N . VAL A 1 256 ? 3.624 -9.265 1.337 1.00 96.62 256 VAL A N 1
ATOM 1848 C CA . VAL A 1 256 ? 3.877 -8.005 0.635 1.00 96.62 256 VAL A CA 1
ATOM 1849 C C . VAL A 1 256 ? 2.740 -7.047 0.982 1.00 96.62 256 VAL A C 1
ATOM 1851 O O . VAL A 1 256 ? 1.578 -7.459 0.983 1.00 96.62 256 VAL A O 1
ATOM 1854 N N . HIS A 1 257 ? 3.048 -5.781 1.259 1.00 97.88 257 HIS A N 1
ATOM 1855 C CA . HIS A 1 257 ? 2.061 -4.724 1.494 1.00 97.88 257 HIS A CA 1
ATOM 1856 C C . HIS A 1 257 ? 1.181 -4.497 0.263 1.00 97.88 257 HIS A C 1
ATOM 1858 O O . HIS A 1 257 ? -0.033 -4.349 0.392 1.00 97.88 257 HIS A O 1
ATOM 1864 N N . GLY A 1 258 ? 1.769 -4.509 -0.936 1.00 96.50 258 GLY A N 1
ATOM 1865 C CA . GLY A 1 258 ? 1.061 -4.596 -2.219 1.00 96.50 258 GLY A CA 1
ATOM 1866 C C . GLY A 1 258 ? 0.372 -3.303 -2.679 1.00 96.50 258 GLY A C 1
ATOM 1867 O O . GLY A 1 258 ? -0.220 -3.266 -3.764 1.00 96.50 258 GLY A O 1
ATOM 1868 N N . ASP A 1 259 ? 0.459 -2.252 -1.864 1.00 96.12 259 ASP A N 1
ATOM 1869 C CA . ASP A 1 259 ? 0.058 -0.862 -2.146 1.00 96.12 259 ASP A CA 1
ATOM 1870 C C . ASP A 1 259 ? 0.980 0.133 -1.411 1.00 96.12 259 ASP A C 1
ATOM 1872 O O . ASP A 1 259 ? 0.528 1.122 -0.834 1.00 96.12 259 ASP A O 1
ATOM 1876 N N . LEU A 1 260 ? 2.277 -0.191 -1.303 1.00 97.56 260 LEU A N 1
ATOM 1877 C CA . LEU A 1 260 ? 3.226 0.592 -0.508 1.00 97.56 260 LEU A CA 1
ATOM 1878 C C . LEU A 1 260 ? 3.772 1.787 -1.294 1.00 97.56 260 LEU A C 1
ATOM 1880 O O . LEU A 1 260 ? 4.766 1.680 -2.007 1.00 97.56 260 LEU A O 1
ATOM 1884 N N . HIS A 1 261 ? 3.154 2.947 -1.101 1.00 95.50 261 HIS A N 1
ATOM 1885 C CA . HIS A 1 261 ? 3.586 4.208 -1.701 1.00 95.50 261 HIS A CA 1
ATOM 1886 C C . HIS A 1 261 ? 3.534 5.360 -0.682 1.00 95.50 261 HIS A C 1
ATOM 1888 O O . HIS A 1 261 ? 2.899 5.228 0.365 1.00 95.50 261 HIS A O 1
ATOM 1894 N N . PRO A 1 262 ? 4.142 6.529 -0.972 1.00 95.38 262 PRO A N 1
ATOM 1895 C CA . PRO A 1 262 ? 4.258 7.629 -0.007 1.00 95.38 262 PRO A CA 1
ATOM 1896 C C . PRO A 1 262 ? 2.947 8.215 0.561 1.00 95.38 262 PRO A C 1
ATOM 1898 O O . PRO A 1 262 ? 3.002 8.980 1.522 1.00 95.38 262 PRO A O 1
ATOM 1901 N N . ASP A 1 263 ? 1.779 7.918 -0.021 1.00 93.19 263 ASP A N 1
ATOM 1902 C CA . ASP A 1 263 ? 0.479 8.318 0.556 1.00 93.19 263 ASP A CA 1
ATOM 1903 C C . ASP A 1 263 ? -0.062 7.293 1.569 1.00 93.19 263 ASP A C 1
ATOM 1905 O O . ASP A 1 263 ? -0.803 7.680 2.468 1.00 93.19 263 ASP A O 1
ATOM 1909 N N . ASN A 1 264 ? 0.347 6.024 1.462 1.00 96.81 264 ASN A N 1
ATOM 1910 C CA . ASN A 1 264 ? -0.022 4.929 2.369 1.00 96.81 264 ASN A CA 1
ATOM 1911 C C . ASN A 1 264 ? 1.034 4.697 3.461 1.00 96.81 264 ASN A C 1
ATOM 1913 O O . ASN A 1 264 ? 1.070 3.658 4.116 1.00 96.81 264 ASN A O 1
ATOM 1917 N N . VAL A 1 265 ? 1.914 5.674 3.663 1.00 98.06 265 VAL A N 1
ATOM 1918 C CA . VAL A 1 265 ? 2.881 5.681 4.752 1.00 98.06 265 VAL A CA 1
ATOM 1919 C C . VAL A 1 265 ? 2.775 7.014 5.467 1.00 98.06 265 VAL A C 1
ATOM 1921 O O . VAL A 1 265 ? 2.860 8.078 4.851 1.00 98.06 265 VAL A O 1
ATOM 1924 N N . LEU A 1 266 ? 2.578 6.955 6.777 1.00 97.31 266 LEU A N 1
ATOM 1925 C CA . LEU A 1 266 ? 2.457 8.114 7.646 1.00 97.31 266 LEU A CA 1
ATOM 1926 C C . LEU A 1 266 ? 3.732 8.288 8.471 1.00 97.31 266 LEU A C 1
ATOM 1928 O O . LEU A 1 266 ? 4.379 7.317 8.858 1.00 97.31 266 LEU A O 1
ATOM 1932 N N . SER A 1 267 ? 4.084 9.534 8.769 1.00 96.75 267 SER A N 1
ATOM 1933 C CA . SER A 1 267 ? 5.061 9.852 9.805 1.00 96.75 267 SER A CA 1
ATOM 1934 C C . SER A 1 267 ? 4.389 9.725 11.171 1.00 96.75 267 SER A C 1
ATOM 1936 O O . SER A 1 267 ? 3.533 10.541 11.521 1.00 96.75 267 SER A O 1
ATOM 1938 N N . GLY A 1 268 ? 4.786 8.708 11.928 1.00 93.75 268 GLY A N 1
ATOM 1939 C CA . GLY A 1 268 ? 4.382 8.461 13.307 1.00 93.75 268 GLY A CA 1
ATOM 1940 C C . GLY A 1 268 ? 5.346 9.056 14.342 1.00 93.75 268 GLY A C 1
ATOM 1941 O O . GLY A 1 268 ? 6.179 9.916 14.011 1.00 93.75 268 GLY A O 1
ATOM 1942 N N . PRO A 1 269 ? 5.266 8.596 15.604 1.00 88.81 269 PRO A N 1
ATOM 1943 C CA . PRO A 1 269 ? 6.074 9.124 16.697 1.00 88.81 269 PRO A CA 1
ATOM 1944 C C . PRO A 1 269 ? 7.574 8.997 16.413 1.00 88.81 269 PRO A C 1
ATOM 1946 O O . PRO A 1 269 ? 8.050 7.972 15.920 1.00 88.81 269 PRO A O 1
ATOM 1949 N N . GLY A 1 270 ? 8.333 10.057 16.706 1.00 90.19 270 GLY A N 1
ATOM 1950 C CA . GLY A 1 270 ? 9.773 10.099 16.424 1.00 90.19 270 GLY A CA 1
ATOM 1951 C C . GLY A 1 270 ? 10.124 10.075 14.930 1.00 90.19 270 GLY A C 1
ATOM 1952 O O . GLY A 1 270 ? 11.216 9.638 14.584 1.00 90.19 270 GLY A O 1
ATOM 1953 N N . ALA A 1 271 ? 9.204 10.513 14.058 1.00 89.50 271 ALA A N 1
ATOM 1954 C CA . ALA A 1 271 ? 9.344 10.507 12.597 1.00 89.50 271 ALA A CA 1
ATOM 1955 C C . ALA A 1 271 ? 9.506 9.107 11.972 1.00 89.50 271 ALA A C 1
ATOM 1957 O O . ALA A 1 271 ? 10.013 8.960 10.860 1.00 89.50 271 ALA A O 1
ATOM 1958 N N . ARG A 1 272 ? 9.055 8.058 12.672 1.00 94.44 272 ARG A N 1
ATOM 1959 C CA . ARG A 1 272 ? 9.027 6.698 12.129 1.00 94.44 272 ARG A CA 1
ATOM 1960 C C . ARG A 1 272 ? 8.008 6.597 10.996 1.00 94.44 272 ARG A C 1
ATOM 1962 O O . ARG A 1 272 ? 6.882 7.062 11.135 1.00 94.44 272 ARG A O 1
ATOM 1969 N N . MET A 1 273 ? 8.379 5.932 9.907 1.00 97.81 273 MET A N 1
ATOM 1970 C CA . MET A 1 273 ? 7.446 5.575 8.839 1.00 97.81 273 MET A CA 1
ATOM 1971 C C . MET A 1 273 ? 6.535 4.424 9.282 1.00 97.81 273 MET A C 1
ATOM 1973 O O . MET A 1 273 ? 7.034 3.370 9.681 1.00 97.81 273 MET A O 1
ATOM 1977 N N . VAL A 1 274 ? 5.220 4.628 9.191 1.00 98.31 274 VAL A N 1
ATOM 1978 C CA . VAL A 1 274 ? 4.180 3.651 9.542 1.00 98.31 274 VAL A CA 1
ATOM 1979 C C . VAL A 1 274 ? 3.294 3.400 8.325 1.00 98.31 274 VAL A C 1
ATOM 1981 O O . VAL A 1 274 ? 2.629 4.318 7.843 1.00 98.31 274 VAL A O 1
ATOM 1984 N N . ALA A 1 275 ? 3.305 2.172 7.813 1.00 98.31 275 ALA A N 1
ATOM 1985 C CA . ALA A 1 275 ? 2.478 1.743 6.694 1.00 98.31 275 ALA A CA 1
ATOM 1986 C C . ALA A 1 275 ? 1.019 1.523 7.116 1.00 98.31 275 ALA A C 1
ATOM 1988 O O . ALA A 1 275 ? 0.737 1.006 8.202 1.00 98.31 275 ALA A O 1
ATOM 1989 N N . ILE A 1 276 ? 0.106 1.913 6.230 1.00 97.31 276 ILE A N 1
ATOM 1990 C CA . ILE A 1 276 ? -1.346 1.810 6.383 1.00 97.31 276 ILE A CA 1
ATOM 1991 C C . ILE A 1 276 ? -1.978 1.287 5.088 1.00 97.31 276 ILE A C 1
ATOM 1993 O O . ILE A 1 276 ? -1.394 1.411 4.018 1.00 97.31 276 ILE A O 1
ATOM 1997 N N . ASP A 1 277 ? -3.214 0.789 5.173 1.00 95.75 277 ASP A N 1
ATOM 1998 C CA . ASP A 1 277 ? -4.028 0.406 4.003 1.00 95.75 277 ASP A CA 1
ATOM 1999 C C . ASP A 1 277 ? -3.340 -0.598 3.047 1.00 95.75 277 ASP A C 1
ATOM 2001 O O . ASP A 1 277 ? -3.214 -0.333 1.848 1.00 95.75 277 ASP A O 1
ATOM 2005 N N . PRO A 1 278 ? -2.879 -1.768 3.537 1.00 96.50 278 PRO A N 1
ATOM 2006 C CA . PRO A 1 278 ? -2.276 -2.756 2.658 1.00 96.50 278 PRO A CA 1
ATOM 2007 C C . PRO A 1 278 ? -3.293 -3.332 1.662 1.00 96.50 278 PRO A C 1
ATOM 2009 O O . PRO A 1 278 ? -4.469 -3.557 1.966 1.00 96.50 278 PRO A O 1
ATOM 2012 N N . ARG A 1 279 ? -2.792 -3.681 0.473 1.00 95.56 279 ARG A N 1
ATOM 2013 C CA . ARG A 1 279 ? -3.433 -4.587 -0.494 1.00 95.56 279 ARG A CA 1
ATOM 2014 C C . ARG A 1 279 ? -2.631 -5.873 -0.548 1.00 95.56 279 ARG A C 1
ATOM 2016 O O . ARG A 1 279 ? -1.921 -6.103 -1.533 1.00 95.56 279 ARG A O 1
ATOM 2023 N N . PRO A 1 280 ? -2.697 -6.671 0.527 1.00 96.12 280 PRO A N 1
ATOM 2024 C CA . PRO A 1 280 ? -1.661 -7.630 0.799 1.00 96.12 280 PRO A CA 1
ATOM 2025 C C . PRO A 1 280 ? -1.651 -8.739 -0.232 1.00 96.12 280 PRO A C 1
ATOM 2027 O O . PRO A 1 280 ? -2.688 -9.198 -0.721 1.00 96.12 280 PRO A O 1
ATOM 2030 N N . ALA A 1 281 ? -0.446 -9.190 -0.527 1.00 96.62 281 ALA A N 1
ATOM 2031 C CA . ALA A 1 281 ? -0.223 -10.298 -1.422 1.00 96.62 281 ALA A CA 1
ATOM 2032 C C . ALA A 1 281 ? 0.897 -11.190 -0.900 1.00 96.62 281 ALA A C 1
ATOM 2034 O O . ALA A 1 281 ? 1.728 -10.776 -0.096 1.00 96.62 281 ALA A O 1
ATOM 2035 N N . TRP A 1 282 ? 0.916 -12.429 -1.370 1.00 95.88 282 TRP A N 1
ATOM 2036 C CA . TRP A 1 282 ? 1.959 -13.390 -1.059 1.00 95.88 282 TRP A CA 1
ATOM 2037 C C . TRP A 1 282 ? 2.879 -13.575 -2.259 1.00 95.88 282 TRP A C 1
ATOM 2039 O O . TRP A 1 282 ? 2.448 -14.102 -3.291 1.00 95.88 282 TRP A O 1
ATOM 2049 N N . GLY A 1 283 ? 4.128 -13.139 -2.142 1.00 95.56 283 GLY A N 1
ATOM 2050 C CA . GLY A 1 283 ? 5.094 -13.192 -3.233 1.00 95.56 283 GLY A CA 1
ATOM 2051 C C . GLY A 1 283 ? 6.345 -12.375 -2.951 1.00 95.56 283 GLY A C 1
ATOM 2052 O O . GLY A 1 283 ? 6.792 -12.289 -1.808 1.00 95.56 283 GLY A O 1
ATOM 2053 N N . ASP A 1 284 ? 6.909 -11.817 -4.017 1.00 97.12 284 ASP A N 1
ATOM 2054 C CA . ASP A 1 284 ? 8.198 -11.138 -3.992 1.00 97.12 284 ASP A CA 1
ATOM 2055 C C . ASP A 1 284 ? 8.151 -9.818 -3.197 1.00 97.12 284 ASP A C 1
ATOM 2057 O O . ASP A 1 284 ? 7.437 -8.895 -3.603 1.00 97.12 284 ASP A O 1
ATOM 2061 N N . PRO A 1 285 ? 8.933 -9.674 -2.108 1.00 96.62 285 PRO A N 1
ATOM 2062 C CA . PRO A 1 285 ? 8.952 -8.452 -1.306 1.00 96.62 285 PRO A CA 1
ATOM 2063 C C . PRO A 1 285 ? 9.596 -7.255 -2.011 1.00 96.62 285 PRO A C 1
ATOM 2065 O O . PRO A 1 285 ? 9.451 -6.123 -1.544 1.00 96.62 285 PRO A O 1
ATOM 2068 N N . ASP A 1 286 ? 10.329 -7.462 -3.108 1.00 97.81 286 ASP A N 1
ATOM 2069 C CA . ASP A 1 286 ? 10.920 -6.363 -3.877 1.00 97.81 286 ASP A CA 1
ATOM 2070 C C . ASP A 1 286 ? 9.868 -5.559 -4.655 1.00 97.81 286 ASP A C 1
ATOM 2072 O O . ASP A 1 286 ? 10.137 -4.419 -5.038 1.00 97.81 286 ASP A O 1
ATOM 2076 N N . PHE A 1 287 ? 8.645 -6.086 -4.780 1.00 98.12 287 PHE A N 1
ATOM 2077 C CA . PHE A 1 287 ? 7.488 -5.364 -5.309 1.00 98.12 287 PHE A CA 1
ATOM 2078 C C . PHE A 1 287 ? 7.209 -4.058 -4.543 1.00 98.12 287 PHE A C 1
ATOM 2080 O O . PHE A 1 287 ? 6.959 -3.021 -5.155 1.00 98.12 287 PHE A O 1
ATOM 2087 N N . ASP A 1 288 ? 7.315 -4.074 -3.211 1.00 98.19 288 ASP A N 1
ATOM 2088 C CA . ASP A 1 288 ? 7.016 -2.914 -2.357 1.00 98.19 288 ASP A CA 1
ATOM 2089 C C . ASP A 1 288 ? 8.065 -1.788 -2.450 1.00 98.19 288 ASP A C 1
ATOM 2091 O O . ASP A 1 288 ? 7.876 -0.709 -1.891 1.00 98.19 288 ASP A O 1
ATOM 2095 N N . ALA A 1 289 ? 9.178 -2.003 -3.159 1.00 98.06 289 ALA A N 1
ATOM 2096 C CA . ALA A 1 289 ? 10.224 -0.995 -3.339 1.00 98.06 289 ALA A CA 1
ATOM 2097 C C . ALA A 1 289 ? 9.979 -0.058 -4.534 1.00 98.06 289 ALA A C 1
ATOM 2099 O O . ALA A 1 289 ? 10.607 0.999 -4.629 1.00 98.06 289 ALA A O 1
ATOM 2100 N N . VAL A 1 290 ? 9.082 -0.439 -5.448 1.00 97.75 290 VAL A N 1
ATOM 2101 C CA . VAL A 1 290 ? 8.944 0.172 -6.779 1.00 97.75 290 VAL A CA 1
ATOM 2102 C C . VAL A 1 290 ? 8.650 1.665 -6.715 1.00 97.75 290 VAL A C 1
ATOM 2104 O O . VAL A 1 290 ? 9.362 2.455 -7.336 1.00 97.75 290 VAL A O 1
ATOM 2107 N N . ASP A 1 291 ? 7.636 2.070 -5.948 1.00 96.12 291 ASP A N 1
ATOM 2108 C CA . ASP A 1 291 ? 7.233 3.477 -5.895 1.00 96.12 291 ASP A CA 1
ATOM 2109 C C . ASP A 1 291 ? 8.310 4.360 -5.253 1.00 96.12 291 ASP A C 1
ATOM 2111 O O . ASP A 1 291 ? 8.486 5.502 -5.666 1.00 96.12 291 ASP A O 1
ATOM 2115 N N . TRP A 1 292 ? 9.100 3.829 -4.316 1.00 96.69 292 TRP A N 1
ATOM 2116 C CA . TRP A 1 292 ? 10.206 4.558 -3.680 1.00 96.69 292 TRP A CA 1
ATOM 2117 C C . TRP A 1 292 ? 11.387 4.774 -4.624 1.00 96.69 292 TRP A C 1
ATOM 2119 O O . TRP A 1 292 ? 12.034 5.822 -4.604 1.00 96.69 292 TRP A O 1
ATOM 2129 N N . VAL A 1 293 ? 11.668 3.779 -5.462 1.00 97.00 293 VAL A N 1
ATOM 2130 C CA . VAL A 1 293 ? 12.778 3.818 -6.414 1.00 97.00 293 VAL A CA 1
ATOM 2131 C C . VAL A 1 293 ? 12.423 4.665 -7.640 1.00 97.00 293 VAL A C 1
ATOM 2133 O O . VAL A 1 293 ? 13.277 5.395 -8.139 1.00 97.00 293 VAL A O 1
ATOM 2136 N N . LEU A 1 294 ? 11.161 4.660 -8.078 1.00 95.12 294 LEU A N 1
ATOM 2137 C CA . LEU A 1 294 ? 10.686 5.485 -9.196 1.00 95.12 294 LEU A CA 1
ATOM 2138 C C . LEU A 1 294 ? 10.435 6.955 -8.834 1.00 95.12 294 LEU A C 1
ATOM 2140 O O . LEU A 1 294 ? 10.374 7.808 -9.725 1.00 95.12 294 LEU A O 1
ATOM 2144 N N . ASP A 1 295 ? 10.237 7.278 -7.559 1.00 91.69 295 ASP A N 1
ATOM 2145 C CA . ASP A 1 295 ? 9.792 8.611 -7.169 1.00 91.69 295 ASP A CA 1
ATOM 2146 C C . ASP A 1 295 ? 10.808 9.717 -7.510 1.00 91.69 295 ASP A C 1
ATOM 2148 O O . ASP A 1 295 ? 11.960 9.698 -7.095 1.00 91.69 295 ASP A O 1
ATOM 2152 N N . GLY A 1 296 ? 10.394 10.708 -8.298 1.00 89.44 296 GLY A N 1
ATOM 2153 C CA . GLY A 1 296 ? 11.266 11.799 -8.750 1.00 89.44 296 GLY A CA 1
ATOM 2154 C C . GLY A 1 296 ? 12.385 11.402 -9.729 1.00 89.44 296 GLY A C 1
ATOM 2155 O O . GLY A 1 296 ? 13.154 12.271 -10.135 1.00 89.44 296 GLY A O 1
ATOM 2156 N N . VAL A 1 297 ? 12.488 10.134 -10.143 1.00 94.31 297 VAL A N 1
ATOM 2157 C CA . VAL A 1 297 ? 13.492 9.678 -11.120 1.00 94.31 297 VAL A CA 1
ATOM 2158 C C . VAL A 1 297 ? 13.006 9.922 -12.549 1.00 94.31 297 VAL A C 1
ATOM 2160 O O . VAL A 1 297 ? 11.843 9.689 -12.876 1.00 94.31 297 VAL A O 1
ATOM 2163 N N . THR A 1 298 ? 13.908 10.401 -13.412 1.00 96.75 298 THR A N 1
ATOM 2164 C CA . THR A 1 298 ? 13.621 10.687 -14.833 1.00 96.75 298 THR A CA 1
ATOM 2165 C C . THR A 1 298 ? 14.674 10.136 -15.802 1.00 96.75 298 THR A C 1
ATOM 2167 O O . THR A 1 298 ? 14.596 10.389 -17.004 1.00 96.75 298 THR A O 1
ATOM 2170 N N . THR A 1 299 ? 15.656 9.371 -15.310 1.00 97.75 299 THR A N 1
ATOM 2171 C CA . THR A 1 299 ? 16.716 8.757 -16.125 1.00 97.75 299 THR A CA 1
ATOM 2172 C C . THR A 1 299 ? 16.989 7.3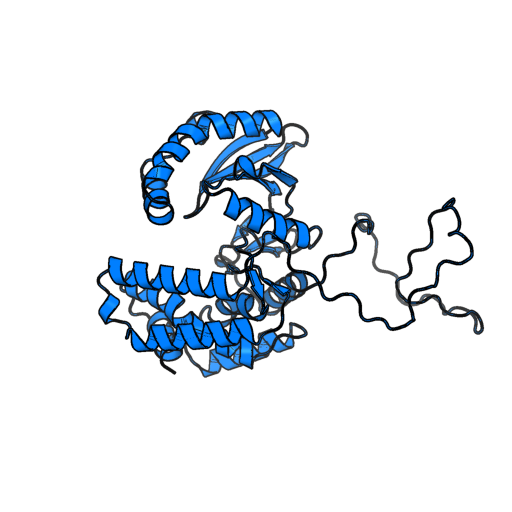20 -15.677 1.00 97.75 299 THR A C 1
ATOM 2174 O O . THR A 1 299 ? 16.813 6.981 -14.507 1.00 97.75 299 THR A O 1
ATOM 2177 N N . PHE A 1 300 ? 17.450 6.471 -16.602 1.00 97.94 300 PHE A N 1
ATOM 2178 C CA . PHE A 1 300 ? 17.797 5.076 -16.301 1.00 97.94 300 PHE A CA 1
ATOM 2179 C C . PHE A 1 300 ? 18.965 4.969 -15.312 1.00 97.94 300 PHE A C 1
ATOM 2181 O O . PHE A 1 300 ? 18.888 4.194 -14.367 1.00 97.94 300 PHE A O 1
ATOM 2188 N N . ALA A 1 301 ? 19.999 5.803 -15.466 1.00 98.06 301 ALA A N 1
ATOM 2189 C CA . ALA A 1 301 ? 21.152 5.801 -14.567 1.00 98.06 301 ALA A CA 1
ATOM 2190 C C . ALA A 1 301 ? 20.758 6.122 -13.113 1.00 98.06 301 ALA A C 1
ATOM 2192 O O . ALA A 1 301 ? 21.171 5.416 -12.198 1.00 98.06 301 ALA A O 1
ATOM 2193 N N . ALA A 1 302 ? 19.900 7.129 -12.901 1.00 97.81 302 ALA A N 1
ATOM 2194 C CA . ALA A 1 302 ? 19.417 7.471 -11.562 1.00 97.81 302 ALA A CA 1
ATOM 2195 C C . ALA A 1 302 ? 18.509 6.375 -10.972 1.00 97.81 302 ALA A C 1
ATOM 2197 O O . ALA A 1 302 ? 18.518 6.154 -9.762 1.00 97.81 302 ALA A O 1
ATOM 2198 N N . LEU A 1 303 ? 17.746 5.668 -11.816 1.00 98.19 303 LEU A N 1
ATOM 2199 C CA . LEU A 1 303 ? 16.942 4.520 -11.394 1.00 98.19 303 LEU A CA 1
ATOM 2200 C C . LEU A 1 303 ? 17.828 3.373 -10.893 1.00 98.19 303 LEU A C 1
ATOM 2202 O O . LEU A 1 303 ? 17.607 2.845 -9.805 1.00 98.19 303 LEU A O 1
ATOM 2206 N N . GLU A 1 304 ? 18.835 3.003 -11.685 1.00 98.44 304 GLU A N 1
ATOM 2207 C CA . GLU A 1 304 ? 19.798 1.946 -11.363 1.00 98.44 304 GLU A CA 1
ATOM 2208 C C . GLU A 1 304 ? 20.616 2.279 -10.117 1.00 98.44 304 GLU A C 1
ATOM 2210 O O . GLU A 1 304 ? 20.849 1.412 -9.274 1.00 98.44 304 GLU A O 1
ATOM 2215 N N . GLU A 1 305 ? 21.028 3.539 -9.977 1.00 98.25 305 GLU A N 1
ATOM 2216 C CA . GLU A 1 305 ? 21.714 4.026 -8.786 1.00 98.25 305 GLU A CA 1
ATOM 2217 C C . GLU A 1 305 ? 20.853 3.875 -7.537 1.00 98.25 305 GLU A C 1
ATOM 2219 O O . GLU A 1 305 ? 21.267 3.208 -6.588 1.00 98.25 305 GLU A O 1
ATOM 2224 N N . ARG A 1 306 ? 19.618 4.379 -7.574 1.00 97.81 306 ARG A N 1
ATOM 2225 C CA . ARG A 1 306 ? 18.713 4.304 -6.430 1.00 97.81 306 ARG A CA 1
ATOM 2226 C C . ARG A 1 306 ? 18.322 2.876 -6.060 1.00 97.81 306 ARG A C 1
ATOM 2228 O O . ARG A 1 306 ? 18.241 2.561 -4.874 1.00 97.81 306 ARG A O 1
ATOM 2235 N N . ALA A 1 307 ? 18.088 2.009 -7.046 1.00 98.38 307 ALA A N 1
ATOM 2236 C CA . ALA A 1 307 ? 17.794 0.599 -6.796 1.00 98.38 307 ALA A CA 1
ATOM 2237 C C . ALA A 1 307 ? 18.948 -0.083 -6.043 1.00 98.38 307 ALA A C 1
ATOM 2239 O O . ALA A 1 307 ? 18.714 -0.826 -5.090 1.00 98.38 307 ALA A O 1
ATOM 2240 N N . ARG A 1 308 ? 20.196 0.213 -6.429 1.00 98.38 308 ARG A N 1
ATOM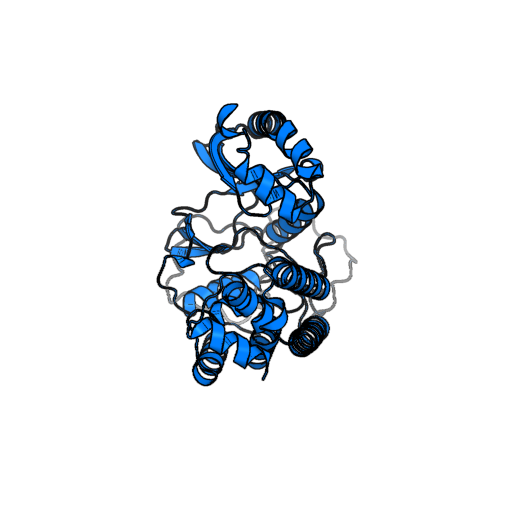 2241 C CA . ARG A 1 308 ? 21.401 -0.320 -5.780 1.00 98.38 308 ARG A CA 1
ATOM 2242 C C . ARG A 1 308 ? 21.596 0.232 -4.372 1.00 98.38 308 ARG A C 1
ATOM 2244 O O . ARG A 1 308 ? 21.899 -0.537 -3.465 1.00 98.38 308 ARG A O 1
ATOM 2251 N N . GLU A 1 309 ? 21.416 1.538 -4.187 1.00 98.06 309 GLU A N 1
ATOM 2252 C CA . GLU A 1 309 ? 21.515 2.186 -2.875 1.00 98.06 309 GLU A CA 1
ATOM 2253 C C . GLU A 1 309 ? 20.492 1.621 -1.889 1.00 98.06 309 GLU A C 1
ATOM 2255 O O . GLU A 1 309 ? 20.848 1.281 -0.762 1.00 98.06 309 GLU A O 1
ATOM 2260 N N . LEU A 1 310 ? 19.233 1.474 -2.314 1.00 98.06 310 LEU A N 1
ATOM 2261 C CA . LEU A 1 310 ? 18.188 0.914 -1.464 1.00 98.06 310 LEU A CA 1
ATOM 2262 C C . LEU A 1 310 ? 18.461 -0.562 -1.144 1.00 98.06 310 LEU A C 1
ATOM 2264 O O . LEU A 1 310 ? 18.411 -0.946 0.024 1.00 98.06 310 LEU A O 1
ATOM 2268 N N . ALA A 1 311 ? 18.836 -1.362 -2.149 1.00 97.56 311 ALA A N 1
ATOM 2269 C CA . ALA A 1 311 ? 19.162 -2.774 -1.959 1.00 97.56 311 ALA A CA 1
ATOM 2270 C C . ALA A 1 311 ? 20.344 -2.986 -0.996 1.00 97.56 311 ALA A C 1
ATOM 2272 O O . ALA A 1 311 ? 20.337 -3.929 -0.209 1.00 97.56 311 ALA A O 1
ATOM 2273 N N . ALA A 1 312 ? 21.331 -2.084 -0.989 1.00 97.94 312 ALA A N 1
ATOM 2274 C CA . ALA A 1 312 ? 22.449 -2.138 -0.047 1.00 97.94 312 ALA A CA 1
ATOM 2275 C C . ALA A 1 312 ? 22.023 -1.934 1.423 1.00 97.94 312 ALA A C 1
ATOM 2277 O O . ALA A 1 312 ? 22.739 -2.348 2.335 1.00 97.94 312 ALA A O 1
ATOM 2278 N N . LEU A 1 313 ? 20.865 -1.310 1.665 1.00 97.94 313 LEU A N 1
ATOM 2279 C CA . LEU A 1 313 ? 20.338 -1.013 3.001 1.00 97.94 313 LEU A CA 1
ATOM 2280 C C . LEU A 1 313 ? 19.289 -2.032 3.485 1.00 97.94 313 LEU A C 1
ATOM 2282 O O . LEU A 1 313 ? 18.901 -1.998 4.659 1.00 97.94 313 LEU A O 1
ATOM 2286 N N . VAL A 1 314 ? 18.817 -2.925 2.609 1.00 97.38 314 VAL A N 1
ATOM 2287 C CA . VAL A 1 314 ? 17.752 -3.898 2.892 1.00 97.38 314 VAL A CA 1
ATOM 2288 C C . VAL A 1 314 ? 18.262 -5.319 2.623 1.00 97.38 314 VAL A C 1
ATOM 2290 O O . VAL A 1 314 ? 18.342 -5.743 1.470 1.00 97.38 314 VAL A O 1
ATOM 2293 N N . PRO A 1 315 ? 18.584 -6.104 3.669 1.00 93.75 315 PRO A N 1
ATOM 2294 C CA . PRO A 1 315 ? 19.034 -7.481 3.507 1.00 93.75 315 PRO A CA 1
ATOM 2295 C C . PRO A 1 315 ? 18.076 -8.323 2.655 1.00 93.75 315 PRO A C 1
ATOM 2297 O O . PRO A 1 315 ? 16.864 -8.324 2.870 1.00 93.75 315 PRO A O 1
ATOM 2300 N N . GLY A 1 316 ? 18.638 -9.049 1.686 1.00 93.06 316 GLY A N 1
ATOM 2301 C CA . GLY A 1 316 ? 17.889 -9.928 0.783 1.00 93.06 316 GLY A CA 1
ATOM 2302 C C . GLY A 1 316 ? 17.156 -9.222 -0.362 1.00 93.06 316 GLY A C 1
ATOM 2303 O O . GLY A 1 316 ? 16.552 -9.909 -1.179 1.00 93.06 316 GLY A O 1
ATOM 2304 N N . GLN A 1 317 ? 17.207 -7.888 -0.455 1.00 96.38 317 GLN A N 1
ATOM 2305 C CA . GLN A 1 317 ? 16.686 -7.155 -1.610 1.00 96.38 317 GLN A CA 1
ATOM 2306 C C . GLN A 1 317 ? 17.608 -7.311 -2.822 1.00 96.38 317 GLN A C 1
ATOM 2308 O O . GLN A 1 317 ? 18.821 -7.128 -2.715 1.00 96.38 317 GLN A O 1
ATOM 2313 N N . SER A 1 318 ? 17.036 -7.609 -3.989 1.00 97.44 318 SER A N 1
ATOM 2314 C CA . SER A 1 318 ? 17.780 -7.708 -5.242 1.00 97.44 318 SER A CA 1
ATOM 2315 C C . SER A 1 318 ? 17.604 -6.436 -6.079 1.00 97.44 318 SER A C 1
ATOM 2317 O O . SER A 1 318 ? 16.479 -6.131 -6.486 1.00 97.44 318 SER A O 1
ATOM 2319 N N . PRO A 1 319 ? 18.686 -5.703 -6.410 1.00 97.81 319 PRO A N 1
ATOM 2320 C CA . PRO A 1 319 ? 18.575 -4.532 -7.279 1.00 97.81 319 PRO A CA 1
ATOM 2321 C C . PRO A 1 319 ? 18.034 -4.905 -8.667 1.00 97.81 319 PRO A C 1
ATOM 2323 O O . PRO A 1 319 ? 17.222 -4.168 -9.220 1.00 97.81 319 PRO A O 1
ATOM 2326 N N . ASP A 1 320 ? 18.397 -6.077 -9.197 1.00 97.81 320 ASP A N 1
ATOM 2327 C CA . ASP A 1 320 ? 17.924 -6.551 -10.502 1.00 97.81 320 ASP A CA 1
ATOM 2328 C C . ASP A 1 320 ? 16.418 -6.828 -10.498 1.00 97.81 320 ASP A C 1
ATOM 2330 O O . ASP A 1 320 ? 15.711 -6.446 -11.433 1.00 97.81 320 ASP A O 1
ATOM 2334 N N . ARG A 1 321 ? 15.894 -7.437 -9.425 1.00 97.62 321 ARG A N 1
ATOM 2335 C CA . ARG A 1 321 ? 14.450 -7.677 -9.291 1.00 97.62 321 ARG A CA 1
ATOM 2336 C C . ARG A 1 321 ? 13.681 -6.381 -9.096 1.00 97.62 321 ARG A C 1
ATOM 2338 O O . ARG A 1 321 ? 12.652 -6.196 -9.741 1.00 97.62 321 ARG A O 1
ATOM 2345 N N . VAL A 1 322 ? 14.192 -5.459 -8.276 1.00 98.38 322 VAL A N 1
ATOM 2346 C CA . VAL A 1 322 ? 13.613 -4.115 -8.118 1.00 98.38 322 VAL A CA 1
ATOM 2347 C C . VAL A 1 322 ? 13.540 -3.400 -9.469 1.00 98.38 322 VAL A C 1
ATOM 2349 O O . VAL A 1 322 ? 12.493 -2.851 -9.810 1.00 98.38 322 VAL A O 1
ATOM 2352 N N . LEU A 1 323 ? 14.604 -3.448 -10.278 1.00 98.50 323 LEU A N 1
ATOM 2353 C CA . LEU A 1 323 ? 14.612 -2.871 -11.626 1.00 98.50 323 LEU A CA 1
ATOM 2354 C C . LEU A 1 323 ? 13.631 -3.577 -12.568 1.00 98.50 323 LEU A C 1
ATOM 2356 O O . LEU A 1 323 ? 12.922 -2.904 -13.318 1.00 98.50 323 LEU A O 1
ATOM 2360 N N . GLY A 1 324 ? 13.544 -4.907 -12.504 1.00 98.00 324 GLY A N 1
ATOM 2361 C CA . GLY A 1 324 ? 12.557 -5.695 -13.244 1.00 98.00 324 GLY A CA 1
ATOM 2362 C C . GLY A 1 324 ? 11.121 -5.286 -12.911 1.00 98.00 324 GLY A C 1
ATOM 2363 O O . GLY A 1 324 ? 10.316 -5.053 -13.817 1.00 98.00 324 GLY A O 1
ATOM 2364 N N . TRP A 1 325 ? 10.810 -5.115 -11.625 1.00 98.31 325 TRP A N 1
ATOM 2365 C CA . TRP A 1 325 ? 9.514 -4.614 -11.177 1.00 98.31 325 TRP A CA 1
ATOM 2366 C C . TRP A 1 325 ? 9.269 -3.172 -11.620 1.00 98.31 325 TRP A C 1
ATOM 2368 O O . TRP A 1 325 ? 8.189 -2.871 -12.126 1.00 98.31 325 TRP A O 1
ATOM 2378 N N . CYS A 1 326 ? 10.265 -2.290 -11.505 1.00 98.38 326 CYS A N 1
ATOM 2379 C CA . CYS A 1 326 ? 10.155 -0.904 -11.962 1.00 98.38 326 CYS A CA 1
ATOM 2380 C C . CYS A 1 326 ? 9.822 -0.830 -13.456 1.00 98.38 326 CYS A C 1
ATOM 2382 O O . CYS A 1 326 ? 8.910 -0.097 -13.828 1.00 98.38 326 CYS A O 1
ATOM 2384 N N . ARG A 1 327 ? 10.503 -1.617 -14.302 1.00 97.75 327 ARG A N 1
ATOM 2385 C CA . ARG A 1 327 ? 10.220 -1.712 -15.746 1.00 97.75 327 ARG A CA 1
ATOM 2386 C C . ARG A 1 327 ? 8.813 -2.236 -16.011 1.00 97.75 327 ARG A C 1
ATOM 2388 O O . ARG A 1 327 ? 8.032 -1.597 -16.713 1.00 97.75 327 ARG A O 1
ATOM 2395 N N . SER A 1 328 ? 8.460 -3.353 -15.380 1.00 97.31 328 SER A N 1
ATOM 2396 C CA . SER A 1 328 ? 7.178 -4.026 -15.611 1.00 97.31 328 SER A CA 1
ATOM 2397 C C . SER A 1 328 ? 5.980 -3.201 -15.123 1.00 97.31 328 SER A C 1
ATOM 2399 O O . SER A 1 328 ? 4.922 -3.213 -15.743 1.00 97.31 328 SER A O 1
ATOM 2401 N N . LEU A 1 329 ? 6.122 -2.437 -14.037 1.00 97.31 329 LEU A N 1
ATOM 2402 C CA . LEU A 1 329 ? 5.045 -1.607 -13.484 1.00 97.31 329 LEU A CA 1
ATOM 2403 C C . LEU A 1 329 ? 5.087 -0.148 -13.970 1.00 97.31 329 LEU A C 1
ATOM 2405 O O . LEU A 1 329 ? 4.150 0.610 -13.696 1.00 97.31 329 LEU A O 1
ATOM 2409 N N . ALA A 1 330 ? 6.108 0.253 -14.739 1.00 96.19 330 ALA A N 1
ATOM 2410 C CA . ALA A 1 330 ? 6.220 1.600 -15.302 1.00 96.19 330 ALA A CA 1
ATOM 2411 C C . ALA A 1 330 ? 4.983 1.987 -16.123 1.00 96.19 330 ALA A C 1
ATOM 2413 O O . ALA A 1 330 ? 4.515 3.119 -16.020 1.00 96.19 330 ALA A O 1
ATOM 2414 N N . VAL A 1 331 ? 4.389 1.036 -16.858 1.00 93.94 331 VAL A N 1
ATOM 2415 C CA . VAL A 1 331 ? 3.145 1.238 -17.627 1.00 93.94 331 VAL A CA 1
ATOM 2416 C C . VAL A 1 331 ? 1.973 1.695 -16.758 1.00 93.94 331 VAL A C 1
ATOM 2418 O O . VAL A 1 331 ? 1.170 2.522 -17.190 1.00 93.94 331 VAL A O 1
ATOM 2421 N N . LEU A 1 332 ? 1.869 1.188 -15.525 1.00 93.62 332 LEU A N 1
ATOM 2422 C CA . LEU A 1 332 ? 0.779 1.519 -14.607 1.00 93.62 332 LEU A CA 1
ATOM 2423 C C . LEU A 1 332 ? 0.920 2.965 -14.122 1.00 93.62 332 LEU A C 1
ATOM 2425 O O . LEU A 1 332 ? -0.048 3.726 -14.117 1.00 93.62 332 LEU A O 1
ATOM 2429 N N . ASN A 1 333 ? 2.149 3.352 -13.780 1.00 90.19 333 ASN A N 1
ATOM 2430 C CA . ASN A 1 333 ? 2.495 4.705 -13.362 1.00 90.19 333 ASN A CA 1
ATOM 2431 C C . ASN A 1 333 ? 2.401 5.712 -14.524 1.00 90.19 333 ASN A C 1
ATOM 2433 O O . ASN A 1 333 ? 1.857 6.806 -14.354 1.00 90.19 333 ASN A O 1
ATOM 2437 N N . ALA A 1 334 ? 2.854 5.333 -15.723 1.00 92.06 334 ALA A N 1
ATOM 2438 C CA . ALA A 1 334 ? 2.727 6.133 -16.939 1.00 92.06 334 ALA A CA 1
ATOM 2439 C C . ALA A 1 334 ? 1.257 6.408 -17.271 1.00 92.06 334 ALA A C 1
ATOM 2441 O O . ALA A 1 334 ? 0.893 7.549 -17.556 1.00 92.06 334 ALA A O 1
ATOM 2442 N N . ALA A 1 335 ? 0.392 5.392 -17.167 1.00 90.94 335 ALA A N 1
ATOM 2443 C CA . ALA A 1 335 ? -1.031 5.528 -17.457 1.00 90.94 335 ALA A CA 1
ATOM 2444 C C . ALA A 1 335 ? -1.712 6.620 -16.617 1.00 90.94 335 ALA A C 1
ATOM 2446 O O . ALA A 1 335 ? -2.602 7.298 -17.126 1.00 90.94 335 ALA A O 1
ATOM 2447 N N . LEU A 1 336 ? -1.277 6.851 -15.370 1.00 88.00 336 LEU A N 1
ATOM 2448 C CA . LEU A 1 336 ? -1.784 7.954 -14.544 1.00 88.00 336 LEU A CA 1
ATOM 2449 C C . LEU A 1 336 ? -1.448 9.328 -15.142 1.00 88.00 336 LEU A C 1
ATOM 2451 O O . LEU A 1 336 ? -2.293 10.222 -15.127 1.00 88.00 336 LEU A O 1
ATOM 2455 N N . GLY A 1 337 ? -0.229 9.505 -15.660 1.00 89.19 337 GLY A N 1
ATOM 2456 C CA . GLY A 1 337 ? 0.188 10.723 -16.362 1.00 89.19 337 GLY A CA 1
ATOM 2457 C C . GLY A 1 337 ? -0.544 10.903 -17.688 1.00 89.19 337 GLY A C 1
ATOM 2458 O O . GLY A 1 337 ? -1.118 11.962 -17.933 1.00 89.19 337 GLY A O 1
ATOM 2459 N N . ILE A 1 338 ? -0.616 9.835 -18.483 1.00 88.75 338 ILE A N 1
ATOM 2460 C CA . ILE A 1 338 ? -1.289 9.806 -19.786 1.00 88.75 338 ILE A CA 1
ATOM 2461 C C . ILE A 1 338 ? -2.781 10.147 -19.649 1.00 88.75 338 ILE A C 1
ATOM 2463 O O . ILE A 1 338 ? -3.275 11.027 -20.351 1.00 88.75 338 ILE A O 1
ATOM 2467 N N . CYS A 1 339 ? -3.502 9.504 -18.722 1.00 87.81 339 CYS A N 1
ATOM 2468 C CA . CYS A 1 339 ? -4.928 9.777 -18.498 1.00 87.81 339 CYS A CA 1
ATOM 2469 C C . CYS A 1 339 ? -5.167 11.218 -18.024 1.00 87.81 339 CYS A C 1
ATOM 2471 O O . CYS A 1 339 ? -6.189 11.815 -18.354 1.00 87.81 339 CYS A O 1
ATOM 2473 N N . ALA A 1 340 ? -4.213 11.787 -17.281 1.00 88.69 340 ALA A N 1
ATOM 2474 C CA . ALA A 1 340 ? -4.226 13.185 -16.863 1.00 88.69 340 ALA A CA 1
ATOM 2475 C C . ALA A 1 340 ? -3.700 14.154 -17.941 1.00 88.69 340 ALA A C 1
ATOM 2477 O O . ALA A 1 340 ? -3.596 15.348 -17.670 1.00 88.69 340 ALA A O 1
ATOM 2478 N N . ARG A 1 341 ? -3.358 13.659 -19.142 1.00 87.62 341 ARG A N 1
ATOM 2479 C CA . ARG A 1 341 ? -2.774 14.424 -20.258 1.00 87.62 341 ARG A CA 1
ATOM 2480 C C . ARG A 1 341 ? -1.530 15.226 -19.860 1.00 87.62 341 ARG A C 1
ATOM 2482 O O . ARG A 1 341 ? -1.310 16.327 -20.359 1.00 87.62 341 ARG A O 1
ATOM 2489 N N . ARG A 1 342 ? -0.721 14.683 -18.947 1.00 89.31 342 ARG A N 1
ATOM 2490 C CA . ARG A 1 342 ? 0.554 15.286 -18.549 1.00 89.31 342 ARG A CA 1
ATOM 2491 C C . ARG A 1 342 ? 1.648 14.918 -19.544 1.00 89.31 342 ARG A C 1
ATOM 2493 O O . ARG A 1 342 ? 1.840 13.742 -19.836 1.00 89.31 342 ARG A O 1
ATOM 2500 N N . ASP A 1 343 ? 2.391 15.923 -19.992 1.00 87.56 343 ASP A N 1
ATOM 2501 C CA . ASP A 1 343 ? 3.620 15.771 -20.778 1.00 87.56 343 ASP A CA 1
ATOM 2502 C C . ASP A 1 343 ? 4.822 16.299 -19.978 1.00 87.56 343 ASP A C 1
ATOM 2504 O O . ASP A 1 343 ? 5.472 17.288 -20.3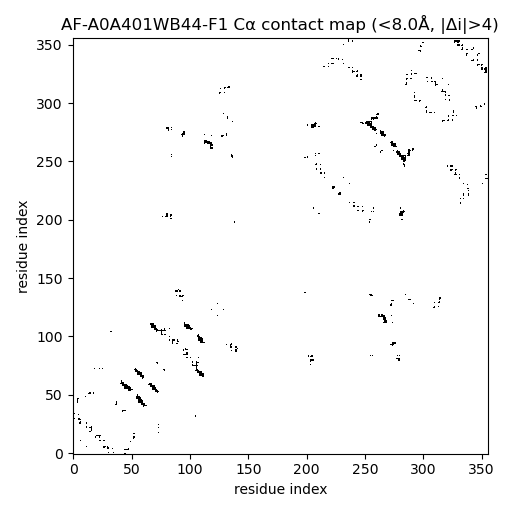13 1.00 87.56 343 ASP A O 1
ATOM 2508 N N . ASP A 1 344 ? 5.066 15.671 -18.828 1.00 93.00 344 ASP A N 1
ATOM 2509 C CA . ASP A 1 344 ? 6.192 15.988 -17.952 1.00 93.00 344 ASP A CA 1
ATOM 2510 C C . ASP A 1 344 ? 7.340 14.977 -18.125 1.00 93.00 344 ASP A C 1
ATOM 2512 O O . ASP A 1 344 ? 7.191 13.901 -18.713 1.00 93.00 344 ASP A O 1
ATOM 2516 N N . ALA A 1 345 ? 8.530 15.334 -17.631 1.00 94.31 345 ALA A N 1
ATOM 2517 C CA . ALA A 1 345 ? 9.717 14.481 -17.733 1.00 94.31 345 ALA A CA 1
ATOM 2518 C C . ALA A 1 345 ? 9.503 13.098 -17.089 1.00 94.31 345 ALA A C 1
ATOM 2520 O O . ALA A 1 345 ? 10.000 12.100 -17.606 1.00 94.31 345 ALA A O 1
ATOM 2521 N N . LYS A 1 346 ? 8.716 13.026 -16.006 1.00 93.88 346 LYS A N 1
ATOM 2522 C CA . LYS A 1 346 ? 8.377 11.773 -15.318 1.00 93.88 346 LYS A CA 1
ATOM 2523 C C . LYS A 1 346 ? 7.536 10.860 -16.207 1.00 93.88 346 LYS A C 1
ATOM 2525 O O . LYS A 1 346 ? 7.859 9.688 -16.356 1.00 93.88 346 LYS A O 1
ATOM 2530 N N . THR A 1 347 ? 6.481 11.387 -16.818 1.00 93.06 347 THR A N 1
ATOM 2531 C CA . THR A 1 347 ? 5.573 10.619 -17.678 1.00 93.06 347 THR A CA 1
ATOM 2532 C C . THR A 1 347 ? 6.314 10.105 -18.910 1.00 93.06 347 THR A C 1
ATOM 2534 O O . THR A 1 347 ? 6.222 8.918 -19.218 1.00 93.06 347 THR A O 1
ATOM 2537 N N . ARG A 1 348 ? 7.130 10.950 -19.556 1.00 93.62 348 ARG A N 1
ATOM 2538 C CA . ARG A 1 348 ? 7.976 10.533 -20.688 1.00 93.62 348 ARG A CA 1
ATOM 2539 C C . ARG A 1 348 ? 8.987 9.455 -20.296 1.00 93.62 348 ARG A C 1
ATOM 2541 O O . ARG A 1 348 ? 9.127 8.470 -21.016 1.00 93.62 348 ARG A O 1
ATOM 2548 N N . PHE A 1 349 ? 9.643 9.604 -19.144 1.00 96.44 349 PHE A N 1
ATOM 2549 C CA . PHE A 1 349 ? 10.564 8.593 -18.630 1.00 96.44 349 PHE A CA 1
ATOM 2550 C C . PHE A 1 349 ? 9.866 7.255 -18.364 1.00 96.44 349 PHE A C 1
ATOM 2552 O O . PHE A 1 349 ? 10.366 6.224 -18.796 1.00 96.44 349 PHE A O 1
ATOM 2559 N N . LEU A 1 350 ? 8.695 7.252 -17.722 1.00 95.44 350 LEU A N 1
ATOM 2560 C CA . LEU A 1 350 ? 7.947 6.022 -17.439 1.00 95.44 350 LEU A CA 1
ATOM 2561 C C . LEU A 1 350 ? 7.483 5.309 -18.719 1.00 95.44 350 LEU A C 1
ATOM 2563 O O . LEU A 1 350 ? 7.516 4.083 -18.773 1.00 95.44 350 LEU A O 1
ATOM 2567 N N . ILE A 1 351 ? 7.094 6.052 -19.763 1.00 92.44 351 ILE A N 1
ATOM 2568 C CA . ILE A 1 351 ? 6.764 5.475 -21.079 1.00 92.44 351 ILE A CA 1
ATOM 2569 C C . ILE A 1 351 ? 8.001 4.821 -21.710 1.00 92.44 351 ILE A C 1
ATOM 2571 O O . ILE A 1 351 ? 7.917 3.700 -22.216 1.00 92.44 351 ILE A O 1
ATOM 2575 N N . ALA A 1 352 ? 9.153 5.497 -21.660 1.00 94.50 352 ALA A N 1
ATOM 2576 C CA . ALA A 1 352 ? 10.408 4.951 -22.170 1.00 94.50 352 ALA A CA 1
ATOM 2577 C C . ALA A 1 352 ? 10.845 3.705 -21.382 1.00 94.50 352 ALA A C 1
ATOM 2579 O O . ALA A 1 352 ? 11.189 2.695 -21.984 1.00 94.50 352 ALA A O 1
ATOM 2580 N N . LEU A 1 353 ? 10.765 3.753 -20.049 1.00 96.12 353 LEU A N 1
ATOM 2581 C CA . LEU A 1 353 ? 11.109 2.650 -19.152 1.00 96.12 353 LEU A CA 1
ATOM 2582 C C . LEU A 1 353 ? 10.222 1.421 -19.373 1.00 96.12 353 LEU A C 1
ATOM 2584 O O . LEU A 1 353 ? 10.717 0.303 -19.340 1.00 96.12 353 LEU A O 1
ATOM 2588 N N . ALA A 1 354 ? 8.929 1.626 -19.623 1.00 92.50 354 ALA A N 1
ATOM 2589 C CA . ALA A 1 354 ? 7.996 0.557 -19.962 1.00 92.50 354 ALA A CA 1
ATOM 2590 C C . ALA A 1 354 ? 8.297 -0.121 -21.309 1.00 92.50 354 ALA A C 1
ATOM 2592 O O . ALA A 1 354 ? 7.879 -1.254 -21.538 1.00 92.50 354 ALA A O 1
ATOM 2593 N N . SER A 1 355 ? 8.949 0.601 -22.220 1.00 89.44 355 SER A N 1
ATOM 2594 C CA . SER A 1 355 ? 9.206 0.151 -23.590 1.00 89.44 355 SER A CA 1
ATOM 2595 C C . SER A 1 355 ? 10.587 -0.487 -23.771 1.00 89.44 355 SER A C 1
ATOM 2597 O O . SER A 1 355 ? 10.823 -1.073 -24.828 1.00 89.44 355 SER A O 1
ATOM 2599 N N . ALA A 1 356 ? 11.472 -0.340 -22.779 1.00 87.50 356 ALA A N 1
ATOM 2600 C CA . ALA A 1 356 ? 12.839 -0.860 -22.748 1.00 87.50 356 ALA A CA 1
ATOM 2601 C C . ALA A 1 356 ? 12.882 -2.322 -22.284 1.00 87.50 356 ALA A C 1
ATOM 2603 O O . ALA A 1 356 ? 13.647 -3.094 -22.900 1.00 87.50 356 ALA A O 1
#

Organism: Streptomyces paromomycinus (NCBI:txid92743)

InterPro domains:
  IPR006748 Aminoglycoside/hydroxyurea antibiotic resistance kinase [PF04655] (197-335)
  IPR011009 Protein kinase-like domain superfamily [SSF56112] (34-329)

Mean predicted aligned error: 10.32 Å

Foldseek 3Di:
DQVQQQDDPVNLVLQCVVPNNVVVVVNVCRSVLCVVVCVVQVWDFDHWDDDSFWIKTWTQRNVPRFIKIKIFGPDLLQLVQQVLLLVQLDPLPQAWHFPDDDSVRRITITHDFPVFAQCVPDDDDLLLVQSSLQSSQDGRDPPPDDDDPPPDDDDDPDDDDDDPDDPDDPPPDDDDPPPDDDDDPPDDDDDPPDPDPDDDDRPSAAQVLVLLVVLLVVLCVLCVVLVLVVVADVVLSVVLNVLSNVLSVPADWDKEQSPQASRQWTQGPPRRTHGHDGPIHTGHNLLNCQRVLLPPDLDPVSSLVSLVVSCVSHPPRDSVSNLSNNLSCLSSVLSVCSSVVHPDSSNVSSSVSSVD

Secondary structure (DSSP, 8-state):
-HHHH---HHHHHHHHHHH-TTHHHHHHHHHHHHHHHHHHTTEEEEEEEE-SS-EEEEEEETTT--EEEEEE-S-HHHHHHHHHHHHHTTT-TTB--EEEEETTTTEEEEE--SS-EEGGGS---HHHHHHHHHHHHSPPPPTTPPPPPTTPPPPPS-PPPPPTTSPPPPTTPPPPPTTPPPPPTTPPPPPTTPPPPPPPPPTTPEEHHHHHHHHHHHHHHHHHHTT-GGGS-HHHHHHHHHHHHHHHHHS--EEE-SS-STTSEEE-GGG-EEE-S---EEE-GGGGGHHHHHTT--SHHHHHHHHHHHHHHSTT--HHHHHHHHHHHHHHHHHHHHHTT---HHHHHHHHHHH-